Protein AF-Q4CW29-F1 (afdb_monomer_lite)

pLDDT: mean 80.87, std 22.42, range [29.94, 98.56]

Radius of gyration: 22.97 Å; chains: 1; bounding box: 55×41×81 Å

InterPro domains:
  IPR013785 Aldolase-type TIM barrel [G3DSA:3.20.20.70] (1-91)
  IPR013917 tRNA wybutosine-synthesis [PF08608] (37-80)
  IPR034556 S-adenosyl-L-methionine-dependent tRNA 4-demethylwyosine synthase [PTHR13930] (2-222)

Organism: Trypanosoma cruzi (strain CL Brener) (NCBI:txid353153)

Sequence (230 aa):
VRELRRKPQRTVFRLTLVNQYNTENVAAYADLVRLGWPDFIEVKGVTYCGTSAASTLRMKENVPRHEEVVRFCAALCEALASDTAPRDKRTWLGTEPETGPLQRDLNCDEKRTSVNNMENNNRRCNRKDEEEGVGINFSGPYSIACEHEHSCCVLIALRRFLVNGVWHTWIDYEKFNALARSGRTEFTAAEYAAPTPSWAVFRSNEKGFDPTQVRVHRKSGNTTVVTSSC

Foldseek 3Di:
DQVLQVAQEAFEAEAEFWAPPPQPCLLVVLVVCVNRVGQKYKYFWDDDPDDDPPDPGDPVHTTDALVSSVVSQLVNCVSQQPPDDDPSLQAQPADDPPPDDPPPPDDDDDDDDDDDDDDDDDDDDDDDDPPPPPPRPPGHQKDWFFFDNVRSMTMIGGCNQCPPNFGQQDFQVVQVVCCVPVPDRNHHNNHGTHTDPQLGTPPRPVRRPDQVDWDWDDDPNDTDIDRPDD

Structure (mmCIF, N/CA/C/O backbone):
data_AF-Q4CW29-F1
#
_entry.id   AF-Q4CW29-F1
#
loop_
_atom_site.group_PDB
_atom_site.id
_atom_site.type_symbol
_atom_site.label_atom_id
_atom_site.label_alt_id
_atom_site.label_comp_id
_atom_site.label_asym_id
_atom_site.label_entity_id
_atom_site.label_seq_id
_atom_site.pdbx_PDB_ins_code
_atom_site.Cartn_x
_atom_site.Cartn_y
_atom_site.Cartn_z
_atom_site.occupancy
_atom_site.B_iso_or_equiv
_atom_site.auth_seq_id
_atom_site.auth_comp_id
_atom_site.auth_asym_id
_atom_site.auth_atom_id
_atom_site.pdbx_PDB_model_num
ATOM 1 N N . VAL A 1 1 ? -19.061 4.817 -9.507 1.00 73.25 1 VAL A N 1
ATOM 2 C CA . VAL A 1 1 ? -18.088 5.371 -8.528 1.00 73.25 1 VAL A CA 1
ATOM 3 C C . VAL A 1 1 ? -18.767 5.831 -7.239 1.00 73.25 1 VAL A C 1
ATOM 5 O O . VAL A 1 1 ? -18.424 5.295 -6.198 1.00 73.25 1 VAL A O 1
ATOM 8 N N . ARG A 1 2 ? -19.770 6.726 -7.289 1.00 84.88 2 ARG A N 1
ATOM 9 C CA . ARG A 1 2 ? -20.455 7.265 -6.089 1.00 84.88 2 ARG A CA 1
ATOM 10 C C . ARG A 1 2 ? -21.038 6.210 -5.138 1.00 84.88 2 ARG A C 1
ATOM 12 O O . ARG A 1 2 ? -20.873 6.335 -3.932 1.00 84.88 2 ARG A O 1
ATOM 19 N N . GLU A 1 3 ? -21.637 5.143 -5.669 1.00 88.25 3 GLU A N 1
ATOM 20 C CA . GLU A 1 3 ? -22.191 4.055 -4.843 1.00 88.25 3 GLU A CA 1
ATOM 21 C C . GLU A 1 3 ? -21.135 3.296 -4.028 1.00 88.25 3 GLU A C 1
ATOM 23 O O . GLU A 1 3 ? -21.464 2.713 -2.999 1.00 88.25 3 GLU A O 1
ATOM 28 N N . LEU A 1 4 ? -19.857 3.326 -4.435 1.00 87.94 4 LEU A N 1
ATOM 29 C CA . LEU A 1 4 ? -18.797 2.664 -3.675 1.00 87.94 4 LEU A CA 1
ATOM 30 C C . LEU A 1 4 ? -18.652 3.275 -2.279 1.00 87.94 4 LEU A C 1
ATOM 32 O O . LEU A 1 4 ? -18.421 2.544 -1.321 1.00 87.94 4 LEU A O 1
ATOM 36 N N . ARG A 1 5 ? -18.859 4.592 -2.154 1.00 87.12 5 ARG A N 1
ATOM 37 C CA . ARG A 1 5 ? -18.751 5.306 -0.881 1.00 87.12 5 ARG A CA 1
ATOM 38 C C . ARG A 1 5 ? -19.673 4.732 0.195 1.00 87.12 5 ARG A C 1
ATOM 40 O O . ARG A 1 5 ? -19.304 4.734 1.363 1.00 87.12 5 ARG A O 1
ATOM 47 N N . ARG A 1 6 ? -20.857 4.256 -0.204 1.00 87.75 6 ARG A N 1
ATOM 48 C CA . ARG A 1 6 ? -21.902 3.756 0.700 1.00 87.75 6 ARG A CA 1
ATOM 49 C C . ARG A 1 6 ? -21.636 2.346 1.223 1.00 87.75 6 ARG A C 1
ATOM 51 O O . ARG A 1 6 ? -22.358 1.903 2.106 1.00 87.75 6 ARG A O 1
ATOM 58 N N . LYS A 1 7 ? -20.642 1.629 0.687 1.00 89.88 7 LYS A N 1
ATOM 59 C CA . LYS A 1 7 ? -20.338 0.275 1.154 1.00 89.88 7 LYS A CA 1
ATOM 60 C C . LYS A 1 7 ? -19.696 0.324 2.548 1.00 89.88 7 LYS A C 1
ATOM 62 O O . LYS A 1 7 ? -18.717 1.055 2.716 1.00 89.88 7 LYS A O 1
ATOM 67 N N . PRO A 1 8 ? -20.193 -0.457 3.526 1.00 88.06 8 PRO A N 1
ATOM 68 C CA . PRO A 1 8 ? -19.579 -0.523 4.852 1.00 88.06 8 PRO A CA 1
ATOM 69 C C . PRO A 1 8 ? -18.251 -1.297 4.833 1.00 88.06 8 PRO A C 1
ATOM 71 O O . PRO A 1 8 ? -17.335 -0.989 5.602 1.00 88.06 8 PRO A O 1
ATOM 74 N N . GLN A 1 9 ? -18.104 -2.262 3.918 1.00 90.75 9 GLN A N 1
ATOM 75 C CA . GLN A 1 9 ? -16.867 -3.023 3.745 1.00 90.75 9 GLN A CA 1
ATOM 76 C C . GLN A 1 9 ? -15.726 -2.170 3.172 1.00 90.75 9 GLN A C 1
ATOM 78 O O . GLN A 1 9 ? -15.937 -1.105 2.595 1.00 90.75 9 GLN A O 1
ATOM 83 N N . ARG A 1 10 ? -14.501 -2.692 3.294 1.00 94.19 10 ARG A N 1
ATOM 84 C CA . ARG A 1 10 ? -13.272 -2.099 2.776 1.00 94.19 10 ARG A CA 1
ATOM 85 C C . ARG A 1 10 ? -13.383 -1.815 1.281 1.00 94.19 10 ARG A C 1
ATOM 87 O O . ARG A 1 10 ? -13.668 -2.704 0.480 1.00 94.19 10 ARG A O 1
ATOM 94 N N . THR A 1 11 ? -13.092 -0.579 0.906 1.00 95.81 11 THR A N 1
ATOM 95 C CA . THR A 1 11 ? -13.126 -0.101 -0.480 1.00 95.81 11 THR A CA 1
ATOM 96 C C . THR A 1 11 ? -11.735 0.297 -0.950 1.00 95.81 11 THR A C 1
ATOM 98 O O . THR A 1 11 ? -11.018 1.005 -0.247 1.00 95.81 11 THR A O 1
ATOM 101 N N . VAL A 1 12 ? -11.344 -0.151 -2.143 1.00 97.44 12 VAL A N 1
ATOM 102 C CA . VAL A 1 12 ? -10.020 0.135 -2.709 1.00 97.44 12 VAL A CA 1
ATOM 103 C C . VAL A 1 12 ? -10.170 0.627 -4.141 1.00 97.44 12 VAL A C 1
ATOM 105 O O . VAL A 1 12 ? -10.858 -0.004 -4.946 1.00 97.44 12 VAL A O 1
ATOM 108 N N . PHE A 1 13 ? -9.516 1.736 -4.471 1.00 97.69 13 PHE A N 1
ATOM 109 C CA . PHE A 1 13 ? -9.232 2.086 -5.860 1.00 97.69 13 PHE A CA 1
ATOM 110 C C . PHE A 1 13 ? -7.850 1.584 -6.229 1.00 97.69 13 PHE A C 1
ATOM 112 O O . PHE A 1 13 ? -6.873 1.956 -5.591 1.00 97.69 13 PHE A O 1
ATOM 119 N N . ARG A 1 14 ? -7.769 0.753 -7.268 1.00 97.69 14 ARG A N 1
ATOM 120 C CA . ARG A 1 14 ? -6.491 0.302 -7.810 1.00 97.69 14 ARG A CA 1
ATOM 121 C C . ARG A 1 14 ? -6.164 1.089 -9.069 1.00 97.69 14 ARG A C 1
ATOM 123 O O . ARG A 1 14 ? -6.898 1.002 -10.052 1.00 97.69 14 ARG A O 1
ATOM 130 N N . LEU A 1 15 ? -5.065 1.830 -9.032 1.00 97.19 15 LEU A N 1
ATOM 131 C CA . LEU A 1 15 ? -4.541 2.609 -10.145 1.00 97.19 15 LEU A CA 1
ATOM 132 C C . LEU A 1 15 ? -3.288 1.920 -10.679 1.00 97.19 15 LEU A C 1
ATOM 134 O O . LEU A 1 15 ? -2.373 1.611 -9.919 1.00 97.19 15 LEU A O 1
ATOM 138 N N . THR A 1 16 ? -3.239 1.677 -11.986 1.00 97.31 16 THR A N 1
ATOM 139 C CA . THR A 1 16 ? -2.031 1.170 -12.644 1.00 97.31 16 THR A CA 1
ATOM 140 C C . THR A 1 16 ? -1.364 2.303 -13.401 1.00 97.31 16 THR A C 1
ATOM 142 O O . THR A 1 16 ? -1.942 2.816 -14.357 1.00 97.31 16 THR A O 1
ATOM 145 N N . LEU A 1 17 ? -0.168 2.696 -12.970 1.00 96.88 17 LEU A N 1
ATOM 146 C CA . LEU A 1 17 ? 0.584 3.787 -13.577 1.00 96.88 17 LEU A CA 1
ATOM 147 C C . LEU A 1 17 ? 1.415 3.297 -14.757 1.00 96.88 17 LEU A C 1
ATOM 149 O O . LEU A 1 17 ? 2.152 2.315 -14.654 1.00 96.88 17 LEU A O 1
ATOM 153 N N . VAL A 1 18 ? 1.307 4.029 -15.858 1.00 96.06 18 VAL A N 1
ATOM 154 C CA . VAL A 1 18 ? 2.061 3.845 -17.094 1.00 96.06 18 VAL A CA 1
ATOM 155 C C . VAL A 1 18 ? 2.615 5.217 -17.478 1.00 96.06 18 VAL A C 1
ATOM 157 O O . VAL A 1 18 ? 1.856 6.127 -17.835 1.00 96.06 18 VAL A O 1
ATOM 160 N N . ASN A 1 19 ? 3.938 5.375 -17.399 1.00 95.19 19 ASN A N 1
ATOM 161 C CA . ASN A 1 19 ? 4.605 6.613 -17.803 1.00 95.19 19 ASN A CA 1
ATOM 162 C C . ASN A 1 19 ? 4.252 6.932 -19.267 1.00 95.19 19 ASN A C 1
ATOM 164 O O . ASN A 1 19 ? 4.174 6.017 -20.092 1.00 95.19 19 ASN A O 1
ATOM 168 N N . GLN A 1 20 ? 4.063 8.219 -19.586 1.00 91.94 20 GLN A N 1
ATOM 169 C CA . GLN A 1 20 ? 3.613 8.738 -20.896 1.00 91.94 20 GLN A CA 1
ATOM 170 C C . GLN A 1 20 ? 2.138 8.475 -21.249 1.00 91.94 20 GLN A C 1
ATOM 172 O O . GLN A 1 20 ? 1.704 8.824 -22.342 1.00 91.94 20 GLN A O 1
ATOM 177 N N . TYR A 1 21 ? 1.354 7.865 -20.354 1.00 92.75 21 TYR A N 1
ATOM 178 C CA . TYR A 1 21 ? -0.074 7.629 -20.599 1.00 92.75 21 TYR A CA 1
ATOM 179 C C . TYR A 1 21 ? -0.956 8.260 -19.530 1.00 92.75 21 TYR A C 1
ATOM 181 O O . TYR A 1 21 ? -1.935 8.924 -19.856 1.00 92.75 21 TYR A O 1
ATOM 189 N N . ASN A 1 22 ? -0.661 8.022 -18.249 1.00 93.12 22 ASN A N 1
ATOM 190 C CA . ASN A 1 22 ? -1.624 8.336 -17.194 1.00 93.12 22 ASN A CA 1
ATOM 191 C C . ASN A 1 22 ? -1.006 8.850 -15.888 1.00 93.12 22 ASN A C 1
ATOM 193 O O . ASN A 1 22 ? -1.672 8.828 -14.856 1.00 93.12 22 ASN A O 1
ATOM 197 N N . THR A 1 23 ? 0.241 9.318 -15.928 1.00 89.62 23 THR A N 1
ATOM 198 C CA . THR A 1 23 ? 0.980 9.814 -14.755 1.00 89.62 23 THR A CA 1
ATOM 199 C C . THR A 1 23 ? 0.945 11.335 -14.597 1.00 89.62 23 THR A C 1
ATOM 201 O O . THR A 1 23 ? 1.295 11.834 -13.534 1.00 89.62 23 THR A O 1
ATOM 204 N N . GLU A 1 24 ? 0.523 12.079 -15.624 1.00 89.56 24 GLU A N 1
ATOM 205 C CA . GLU A 1 24 ? 0.595 13.551 -15.646 1.00 89.56 24 GLU A CA 1
ATOM 206 C C . GLU A 1 24 ? -0.615 14.228 -14.985 1.00 89.56 24 GLU A C 1
ATOM 208 O O . GLU A 1 24 ? -0.479 15.257 -14.327 1.00 89.56 24 GLU A O 1
ATOM 213 N N . ASN A 1 25 ? -1.812 13.649 -15.119 1.00 92.25 25 ASN A N 1
ATOM 214 C CA . ASN A 1 25 ? -3.055 14.282 -14.672 1.00 92.25 25 ASN A CA 1
ATOM 215 C C . ASN A 1 25 ? -3.494 13.802 -13.280 1.00 92.25 25 ASN A C 1
ATOM 217 O O . ASN A 1 25 ? -4.515 13.130 -13.125 1.00 92.25 25 ASN A O 1
ATOM 221 N N . VAL A 1 26 ? -2.719 14.158 -12.253 1.00 95.75 26 VAL A N 1
ATOM 222 C CA . VAL A 1 26 ? -3.030 13.844 -10.843 1.00 95.75 26 VAL A CA 1
ATOM 223 C C . VAL A 1 26 ? -4.389 14.419 -10.416 1.00 95.75 26 VAL A C 1
ATOM 225 O O . VAL A 1 26 ? -5.136 13.760 -9.693 1.00 95.75 26 VAL A O 1
ATOM 228 N N . ALA A 1 27 ? -4.749 15.612 -10.903 1.00 95.69 27 ALA A N 1
ATOM 229 C CA . ALA A 1 27 ? -6.007 16.281 -10.568 1.00 95.69 27 ALA A CA 1
ATOM 230 C C . ALA A 1 27 ? -7.242 15.450 -10.960 1.00 95.69 27 ALA A C 1
ATOM 232 O O . ALA A 1 27 ? -8.155 15.292 -10.150 1.00 95.69 27 ALA A O 1
ATOM 233 N N . ALA A 1 28 ? -7.241 14.829 -12.145 1.00 95.88 28 ALA A N 1
ATOM 234 C CA . ALA A 1 28 ? -8.336 13.956 -12.570 1.00 95.88 28 ALA A CA 1
ATOM 235 C C . ALA A 1 28 ? -8.503 12.727 -11.656 1.00 95.88 28 ALA A C 1
ATOM 237 O O . ALA A 1 28 ? -9.628 12.300 -11.387 1.00 95.88 28 ALA A O 1
ATOM 238 N N . TYR A 1 29 ? -7.408 12.167 -11.127 1.00 97.12 29 TYR A N 1
ATOM 239 C CA . TYR A 1 29 ? -7.499 11.095 -10.130 1.00 97.12 29 TYR A CA 1
ATOM 240 C C . TYR A 1 29 ? -8.031 11.598 -8.791 1.00 97.12 29 TYR A C 1
ATOM 242 O O . TYR A 1 29 ? -8.836 10.901 -8.174 1.00 97.12 29 TYR A O 1
ATOM 250 N N . ALA A 1 30 ? -7.640 12.799 -8.356 1.00 97.31 30 ALA A N 1
ATOM 251 C CA . ALA A 1 30 ? -8.202 13.413 -7.156 1.00 97.31 30 ALA A CA 1
ATOM 252 C C . ALA A 1 30 ? -9.729 13.582 -7.286 1.00 97.31 30 ALA A C 1
ATOM 254 O O . ALA A 1 30 ? -10.463 13.246 -6.358 1.00 97.31 30 ALA A O 1
ATOM 255 N N . ASP A 1 31 ? -10.234 13.969 -8.460 1.00 96.38 31 ASP A N 1
ATOM 256 C CA . ASP A 1 31 ? -11.678 14.056 -8.718 1.00 96.38 31 ASP A CA 1
ATOM 257 C C . ASP A 1 31 ? -12.381 12.691 -8.654 1.00 96.38 31 ASP A C 1
ATOM 259 O O . ASP A 1 31 ? -13.470 12.570 -8.083 1.00 96.38 31 ASP A O 1
ATOM 263 N N . LEU A 1 32 ? -11.748 11.625 -9.155 1.00 95.44 32 LEU A N 1
ATOM 264 C CA . LEU A 1 32 ? -12.258 10.259 -8.988 1.00 95.44 32 LEU A CA 1
ATOM 265 C C . LEU A 1 32 ? -12.303 9.846 -7.511 1.00 95.44 32 LEU A C 1
ATOM 267 O O . LEU A 1 32 ? -13.303 9.271 -7.065 1.00 95.44 32 LEU A O 1
ATOM 271 N N . VAL A 1 33 ? -11.256 10.164 -6.743 1.00 97.06 33 VAL A N 1
ATOM 272 C CA . VAL A 1 33 ? -11.198 9.920 -5.294 1.00 97.06 33 VAL A CA 1
ATOM 273 C C . VAL A 1 33 ? -12.318 10.677 -4.582 1.00 97.06 33 VAL A C 1
ATOM 275 O O . VAL A 1 33 ? -13.054 10.058 -3.816 1.00 97.06 33 VAL A O 1
ATOM 278 N N . ARG A 1 34 ? -12.556 11.952 -4.908 1.00 95.62 34 ARG A N 1
ATOM 279 C CA . ARG A 1 34 ? -13.667 12.756 -4.357 1.00 95.62 34 ARG A CA 1
ATOM 280 C C . ARG A 1 34 ? -15.039 12.151 -4.624 1.00 95.62 34 ARG A C 1
ATOM 282 O O . ARG A 1 34 ? -15.936 12.248 -3.783 1.00 95.62 34 ARG A O 1
ATOM 289 N N . LEU A 1 35 ? -15.224 11.515 -5.780 1.00 94.88 35 LEU A N 1
ATOM 290 C CA . LEU A 1 35 ? -16.487 10.866 -6.128 1.00 94.88 35 LEU A CA 1
ATOM 291 C C . LEU A 1 35 ? -16.751 9.601 -5.303 1.00 94.88 35 LEU A C 1
ATOM 293 O O . LEU A 1 35 ? -17.916 9.292 -5.051 1.00 94.88 35 LEU A O 1
ATOM 297 N N . GLY A 1 36 ? -15.712 8.849 -4.930 1.00 95.44 36 GLY A N 1
ATOM 298 C CA . GLY A 1 36 ? -15.860 7.530 -4.306 1.00 95.44 36 GLY A CA 1
ATOM 299 C C . GLY A 1 36 ? -15.465 7.430 -2.837 1.00 95.44 36 GLY A C 1
ATOM 300 O O . GLY A 1 36 ? -15.960 6.532 -2.163 1.00 95.44 36 GLY A O 1
ATOM 301 N N . TRP A 1 37 ? -14.594 8.314 -2.350 1.00 96.00 37 TRP A N 1
ATOM 302 C CA . TRP A 1 37 ? -13.989 8.263 -1.016 1.00 96.00 37 TRP A CA 1
ATOM 303 C C . TRP A 1 37 ? -13.591 6.835 -0.588 1.00 96.00 37 TRP A C 1
ATOM 305 O O . TRP A 1 37 ? -14.084 6.340 0.432 1.00 96.00 37 TRP A O 1
ATOM 315 N N . PRO A 1 38 ? -12.764 6.124 -1.383 1.00 97.12 38 PRO A N 1
ATOM 316 C CA . PRO A 1 38 ? -12.340 4.771 -1.041 1.00 97.12 38 PRO A CA 1
ATOM 317 C C . PRO A 1 38 ? -11.533 4.769 0.261 1.00 97.12 38 PRO A C 1
ATOM 319 O O . PRO A 1 38 ? -10.888 5.753 0.613 1.00 97.12 38 PRO A O 1
ATOM 322 N N . ASP A 1 39 ? -11.522 3.649 0.967 1.00 96.38 39 ASP A N 1
ATOM 323 C CA . ASP A 1 39 ? -10.709 3.498 2.176 1.00 96.38 39 ASP A CA 1
ATOM 324 C C . ASP A 1 39 ? -9.217 3.511 1.869 1.00 96.38 39 ASP A C 1
ATOM 326 O O . ASP A 1 39 ? -8.430 4.096 2.615 1.00 96.38 39 ASP A O 1
ATOM 330 N N . PHE A 1 40 ? -8.862 2.904 0.738 1.00 98.12 40 PHE A N 1
ATOM 331 C CA . PHE A 1 40 ? -7.497 2.780 0.265 1.00 98.12 40 PHE A CA 1
ATOM 332 C C . PHE A 1 40 ? -7.385 3.106 -1.225 1.00 98.12 40 PHE A C 1
ATOM 334 O O . PHE A 1 40 ? -8.316 2.891 -2.006 1.00 98.12 40 PHE A O 1
ATOM 341 N N . ILE A 1 41 ? -6.214 3.581 -1.629 1.00 98.44 41 ILE A N 1
ATOM 342 C CA . ILE A 1 41 ? -5.830 3.751 -3.027 1.00 98.44 41 ILE A CA 1
ATOM 343 C C . ILE A 1 41 ? -4.520 2.988 -3.212 1.00 98.44 41 ILE A C 1
ATOM 345 O O . ILE A 1 41 ? -3.487 3.367 -2.664 1.00 98.44 41 ILE A O 1
ATOM 349 N N . GLU A 1 42 ? -4.584 1.881 -3.943 1.00 98.56 42 GLU A N 1
ATOM 350 C CA . GLU A 1 42 ? -3.425 1.075 -4.316 1.00 98.56 42 GLU A CA 1
ATOM 351 C C . GLU A 1 42 ? -2.898 1.588 -5.654 1.00 98.56 42 GLU A C 1
ATOM 353 O O . GLU A 1 42 ? -3.573 1.484 -6.681 1.00 98.56 42 GLU A O 1
ATOM 358 N N . VAL A 1 43 ? -1.697 2.151 -5.650 1.00 98.31 43 VAL A N 1
ATOM 359 C CA . VAL A 1 43 ? -1.043 2.658 -6.852 1.00 98.31 43 VAL A CA 1
ATOM 360 C C . VAL A 1 43 ? 0.088 1.712 -7.213 1.00 98.31 43 VAL A C 1
ATOM 362 O O . VAL A 1 43 ? 1.041 1.549 -6.453 1.00 98.31 43 VAL A O 1
ATOM 365 N N . LYS A 1 44 ? -0.021 1.082 -8.380 1.00 97.88 44 LYS A N 1
ATOM 366 C CA . LYS A 1 44 ? 0.921 0.070 -8.850 1.00 97.88 44 LYS A CA 1
ATOM 367 C C . LYS A 1 44 ? 1.539 0.478 -10.179 1.00 97.88 44 LYS A C 1
ATOM 369 O O . LYS A 1 44 ? 0.821 0.795 -11.124 1.00 97.88 44 LYS A O 1
ATOM 374 N N . GLY A 1 45 ? 2.860 0.419 -10.280 1.00 97.19 45 GLY A N 1
ATOM 375 C CA . GLY A 1 45 ? 3.558 0.561 -11.552 1.00 97.19 45 GLY A CA 1
ATOM 376 C C . GLY A 1 45 ? 3.247 -0.593 -12.505 1.00 97.19 45 GLY A C 1
ATOM 377 O O . GLY A 1 45 ? 3.214 -1.757 -12.098 1.00 97.19 45 GLY A O 1
ATOM 378 N N . VAL A 1 46 ? 3.008 -0.292 -13.783 1.00 95.69 46 VAL A N 1
ATOM 379 C CA . VAL A 1 46 ? 2.828 -1.328 -14.808 1.00 95.69 46 VAL A CA 1
ATOM 380 C C . VAL A 1 46 ? 4.074 -2.204 -14.912 1.00 95.69 46 VAL A C 1
ATOM 382 O O . VAL A 1 46 ? 5.198 -1.717 -14.877 1.00 95.69 46 VAL A O 1
ATOM 385 N N . THR A 1 47 ? 3.887 -3.511 -15.063 1.00 92.25 47 THR A N 1
ATOM 386 C CA . THR A 1 47 ? 4.989 -4.443 -15.315 1.00 92.25 47 THR A CA 1
ATOM 387 C C . THR A 1 47 ? 5.088 -4.720 -16.808 1.00 92.25 47 THR A C 1
ATOM 389 O O . THR A 1 47 ? 4.083 -4.986 -17.464 1.00 92.25 47 THR A O 1
ATOM 392 N N . TYR A 1 48 ? 6.301 -4.667 -17.354 1.00 89.94 48 TYR A N 1
ATOM 393 C CA . TYR A 1 48 ? 6.548 -5.029 -18.744 1.00 89.94 48 TYR A CA 1
ATOM 394 C C . TYR A 1 48 ? 6.426 -6.546 -18.940 1.00 89.94 48 TYR A C 1
ATOM 396 O O . TYR A 1 48 ? 7.159 -7.309 -18.314 1.00 89.94 48 TYR A O 1
ATOM 404 N N . CYS A 1 49 ? 5.534 -6.980 -19.832 1.00 87.94 49 CYS A N 1
ATOM 405 C CA . CYS A 1 49 ? 5.258 -8.399 -20.097 1.00 87.94 49 CYS A CA 1
ATOM 406 C C . CYS A 1 49 ? 5.912 -8.928 -21.388 1.00 87.94 49 CYS A C 1
ATOM 408 O O . CYS A 1 49 ? 5.492 -9.958 -21.910 1.00 87.94 49 CYS A O 1
ATOM 410 N N . GLY A 1 50 ? 6.927 -8.238 -21.915 1.00 84.19 50 GLY A N 1
ATOM 411 C CA . GLY A 1 50 ? 7.570 -8.591 -23.181 1.00 84.19 50 GLY A CA 1
ATOM 412 C C . GLY A 1 50 ? 7.017 -7.822 -24.381 1.00 84.19 50 GLY A C 1
ATOM 413 O O . GLY A 1 50 ? 6.021 -7.103 -24.292 1.00 84.19 50 GLY A O 1
ATOM 414 N N . THR A 1 51 ? 7.703 -7.964 -25.513 1.00 80.62 51 THR A N 1
ATOM 415 C CA . THR A 1 51 ? 7.313 -7.318 -26.768 1.00 80.62 51 THR A CA 1
ATOM 416 C C . THR A 1 51 ? 6.264 -8.179 -27.459 1.00 80.62 51 THR A C 1
ATOM 418 O O . THR A 1 51 ? 6.499 -9.361 -27.704 1.00 80.62 51 THR A O 1
ATOM 421 N N . SER A 1 52 ? 5.126 -7.595 -27.820 1.00 80.50 52 SER A N 1
ATOM 422 C CA . SER A 1 52 ? 4.137 -8.232 -28.689 1.00 80.50 52 SER A CA 1
ATOM 423 C C . SER A 1 52 ? 3.779 -7.287 -29.830 1.00 80.50 52 SER A C 1
ATOM 425 O O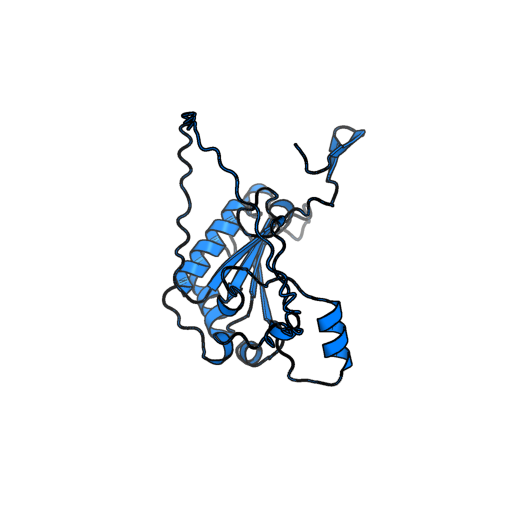 . SER A 1 52 ? 3.905 -6.073 -29.690 1.00 80.50 52 SER A O 1
ATOM 427 N N . ALA A 1 53 ? 3.295 -7.823 -30.954 1.00 78.50 53 ALA A N 1
ATOM 428 C CA . ALA A 1 53 ? 2.839 -6.995 -32.076 1.00 78.50 53 ALA A CA 1
ATOM 429 C C . ALA A 1 53 ? 1.688 -6.039 -31.691 1.00 78.50 53 ALA A C 1
ATOM 431 O O . ALA A 1 53 ? 1.459 -5.048 -32.375 1.00 78.50 53 ALA A O 1
ATOM 432 N N . ALA A 1 54 ? 0.981 -6.326 -30.593 1.00 80.25 54 ALA A N 1
ATOM 433 C CA . ALA A 1 54 ? -0.143 -5.537 -30.099 1.00 80.25 54 ALA A CA 1
ATOM 434 C C . ALA A 1 54 ? 0.248 -4.461 -29.066 1.00 80.25 54 ALA A C 1
ATOM 436 O O . ALA A 1 54 ? -0.582 -3.616 -28.742 1.00 80.25 54 ALA A O 1
ATOM 437 N N . SER A 1 55 ? 1.472 -4.485 -28.521 1.00 81.19 55 SER A N 1
ATOM 438 C CA . SER A 1 55 ? 1.897 -3.564 -27.459 1.00 81.19 55 SER A CA 1
ATOM 439 C C . SER A 1 55 ? 3.074 -2.706 -27.903 1.00 81.19 55 SER A C 1
ATOM 441 O O . SER A 1 55 ? 4.169 -3.208 -28.142 1.00 81.19 55 SER A O 1
ATOM 443 N N . THR A 1 56 ? 2.867 -1.390 -27.925 1.00 85.62 56 THR A N 1
ATOM 444 C CA . THR A 1 56 ? 3.921 -0.388 -28.145 1.00 85.62 56 THR A CA 1
ATOM 445 C C . THR A 1 56 ? 4.665 -0.006 -26.861 1.00 85.62 56 THR A C 1
ATOM 447 O O . THR A 1 56 ? 5.603 0.788 -26.921 1.00 85.62 56 THR A O 1
ATOM 450 N N . LEU A 1 57 ? 4.271 -0.558 -25.703 1.00 87.31 57 LEU A N 1
ATOM 451 C CA . LEU A 1 57 ? 4.886 -0.244 -24.413 1.00 87.31 57 LEU A CA 1
ATOM 452 C C . LEU A 1 57 ? 6.354 -0.674 -24.385 1.00 87.31 57 LEU A C 1
ATOM 454 O O . LEU A 1 57 ? 6.688 -1.807 -24.721 1.00 87.31 57 LEU A O 1
ATOM 458 N N . ARG A 1 58 ? 7.226 0.221 -23.926 1.00 88.56 58 ARG A N 1
ATOM 459 C CA . ARG A 1 58 ? 8.664 0.006 -23.759 1.00 88.56 58 ARG A CA 1
ATOM 460 C C . ARG A 1 58 ? 9.025 0.009 -22.282 1.00 88.56 58 ARG A C 1
ATOM 462 O O . ARG A 1 58 ? 8.575 0.863 -21.522 1.00 88.56 58 ARG A O 1
ATOM 469 N N . MET A 1 59 ? 9.913 -0.905 -21.890 1.00 89.12 59 MET A N 1
ATOM 470 C CA . MET A 1 59 ? 10.349 -1.044 -20.497 1.00 89.12 59 MET A CA 1
ATOM 471 C C . MET A 1 59 ? 10.937 0.259 -19.933 1.00 89.12 59 MET A C 1
ATOM 473 O O . MET A 1 59 ? 10.551 0.676 -18.854 1.00 89.12 59 MET A O 1
ATOM 477 N N . LYS A 1 60 ? 11.837 0.932 -20.661 1.00 89.56 60 LYS A N 1
ATOM 478 C CA . LYS A 1 60 ? 12.502 2.152 -20.169 1.00 89.56 60 LYS A CA 1
ATOM 479 C C . LYS A 1 60 ? 11.572 3.369 -20.096 1.00 89.56 60 LYS A C 1
ATOM 481 O O . LYS A 1 60 ? 11.756 4.220 -19.238 1.00 89.56 60 LYS A O 1
ATOM 486 N N . GLU A 1 61 ? 10.637 3.479 -21.035 1.00 92.12 61 GLU A N 1
ATOM 487 C CA . GLU A 1 61 ? 9.850 4.702 -21.235 1.00 92.12 61 GLU A CA 1
ATOM 488 C C . GLU A 1 61 ? 8.516 4.665 -20.485 1.00 92.12 61 GLU A C 1
ATOM 490 O O . GLU A 1 61 ? 8.059 5.705 -20.020 1.00 92.12 61 GLU A O 1
ATOM 495 N N . ASN A 1 62 ? 7.896 3.485 -20.354 1.00 94.19 62 ASN A N 1
ATOM 496 C CA . ASN A 1 62 ? 6.522 3.361 -19.861 1.00 94.19 62 ASN A CA 1
ATOM 497 C C . ASN A 1 62 ? 6.400 2.702 -18.483 1.00 94.19 62 ASN A C 1
ATOM 499 O O . ASN A 1 62 ? 5.380 2.895 -17.822 1.00 94.19 62 ASN A O 1
ATOM 503 N N . VAL A 1 63 ? 7.402 1.937 -18.035 1.00 95.19 63 VAL A N 1
ATOM 504 C CA . VAL A 1 63 ? 7.388 1.325 -16.696 1.00 95.19 63 VAL A CA 1
ATOM 505 C C . VAL A 1 63 ? 7.895 2.343 -15.677 1.00 95.19 63 VAL A C 1
ATOM 507 O O . VAL A 1 63 ? 9.062 2.730 -15.760 1.00 95.19 63 VAL A O 1
ATOM 510 N N . PRO A 1 64 ? 7.063 2.770 -14.709 1.00 96.25 64 PRO A N 1
ATOM 511 C CA . PRO A 1 64 ? 7.520 3.668 -13.669 1.00 96.25 64 PRO A CA 1
ATOM 512 C C . PRO A 1 64 ? 8.455 2.950 -12.697 1.00 96.25 64 PRO A C 1
ATOM 514 O O . PRO A 1 64 ? 8.235 1.796 -12.312 1.00 96.25 64 PRO A O 1
ATOM 517 N N . ARG A 1 65 ? 9.482 3.667 -12.254 1.00 95.75 65 ARG A N 1
ATOM 518 C CA . ARG A 1 65 ? 10.286 3.293 -11.089 1.00 95.75 65 ARG A CA 1
ATOM 519 C C . ARG A 1 65 ? 9.488 3.523 -9.812 1.00 95.75 65 ARG A C 1
ATOM 521 O O . ARG A 1 65 ? 8.563 4.335 -9.782 1.00 95.75 65 ARG A O 1
ATOM 528 N N . HIS A 1 66 ? 9.885 2.853 -8.737 1.00 97.12 66 HIS A N 1
ATOM 529 C CA . HIS A 1 66 ? 9.209 2.981 -7.451 1.00 97.12 66 HIS A CA 1
ATOM 530 C C . HIS A 1 66 ? 9.145 4.439 -6.969 1.00 97.12 66 HIS A C 1
ATOM 532 O O . HIS A 1 66 ? 8.086 4.903 -6.552 1.00 97.12 66 HIS A O 1
ATOM 538 N N . GLU A 1 67 ? 10.220 5.214 -7.135 1.00 96.56 67 GLU A N 1
ATOM 539 C CA . GLU A 1 67 ? 10.244 6.628 -6.745 1.00 96.56 67 GLU A CA 1
ATOM 540 C C . GLU A 1 67 ? 9.247 7.472 -7.552 1.00 96.56 67 GLU A C 1
ATOM 542 O O . GLU A 1 67 ? 8.721 8.459 -7.048 1.00 96.56 67 GLU A O 1
ATOM 547 N N . GLU A 1 68 ? 8.961 7.102 -8.803 1.00 96.81 68 GLU A N 1
ATOM 548 C CA . GLU A 1 68 ? 7.957 7.781 -9.634 1.00 96.81 68 GLU A CA 1
ATOM 549 C C . GLU A 1 68 ? 6.542 7.491 -9.130 1.00 96.81 68 GLU A C 1
ATOM 551 O O . GLU A 1 68 ? 5.728 8.411 -9.039 1.00 96.81 68 GLU A O 1
ATOM 556 N N . VAL A 1 69 ? 6.276 6.252 -8.707 1.00 97.56 69 VAL A N 1
ATOM 557 C CA . VAL A 1 69 ? 5.012 5.879 -8.056 1.00 97.56 69 VAL A CA 1
ATOM 558 C C . VAL A 1 69 ? 4.840 6.619 -6.727 1.00 97.56 69 VAL A C 1
ATOM 560 O O . VAL A 1 69 ? 3.769 7.171 -6.474 1.00 97.56 69 VAL A O 1
ATOM 563 N N . VAL A 1 70 ? 5.890 6.705 -5.903 1.00 97.62 70 VAL A N 1
ATOM 564 C CA . VAL A 1 70 ? 5.867 7.464 -4.640 1.00 97.62 70 VAL A CA 1
ATOM 565 C C . VAL A 1 70 ? 5.604 8.952 -4.891 1.00 97.62 70 VAL A C 1
ATOM 567 O O . VAL A 1 70 ? 4.749 9.529 -4.219 1.00 97.62 70 VAL A O 1
ATOM 570 N N . ARG A 1 71 ? 6.271 9.575 -5.877 1.00 97.06 71 ARG A N 1
ATOM 571 C CA . ARG A 1 71 ? 6.025 10.985 -6.245 1.00 97.06 71 ARG A CA 1
ATOM 572 C C . ARG A 1 71 ? 4.584 11.215 -6.689 1.00 97.06 71 ARG A C 1
ATOM 574 O O . ARG A 1 71 ? 3.969 12.181 -6.246 1.00 97.06 71 ARG A O 1
ATOM 581 N N . PHE A 1 72 ? 4.028 10.321 -7.508 1.00 97.69 72 PHE A N 1
ATOM 582 C CA . PHE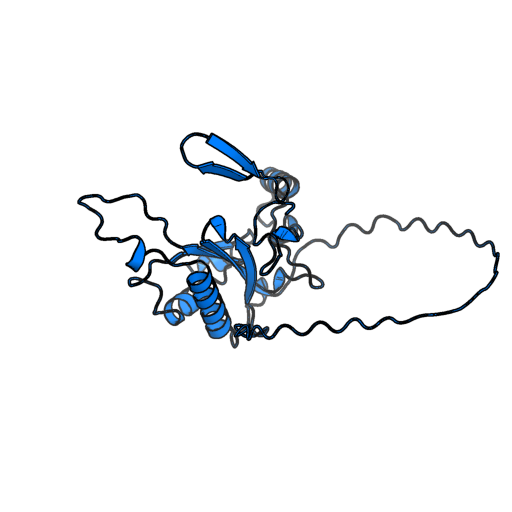 A 1 72 ? 2.620 10.391 -7.900 1.00 97.69 72 PHE A CA 1
ATOM 583 C C . PHE A 1 72 ? 1.690 10.298 -6.681 1.00 97.69 72 PHE A C 1
ATOM 585 O O . PHE A 1 72 ? 0.756 11.087 -6.556 1.00 97.69 72 PHE A O 1
ATOM 592 N N . CYS A 1 73 ? 1.960 9.376 -5.750 1.00 97.75 73 CYS A N 1
ATOM 593 C CA . CYS A 1 73 ? 1.162 9.224 -4.533 1.00 97.75 73 CYS A CA 1
ATOM 594 C C . CYS A 1 73 ? 1.232 10.460 -3.630 1.00 97.75 73 CYS A C 1
ATOM 596 O O . CYS A 1 73 ? 0.206 10.890 -3.107 1.00 97.75 73 CYS A O 1
ATOM 598 N N . ALA A 1 74 ? 2.419 11.050 -3.471 1.00 97.12 74 ALA A N 1
ATOM 599 C CA . ALA A 1 74 ? 2.600 12.285 -2.714 1.00 97.12 74 ALA A CA 1
ATOM 600 C C . ALA A 1 74 ? 1.826 13.447 -3.356 1.00 97.12 74 ALA A C 1
ATOM 602 O O . ALA A 1 74 ? 1.091 14.143 -2.660 1.00 97.12 74 ALA A O 1
ATOM 603 N N . ALA A 1 75 ? 1.908 13.598 -4.683 1.00 96.94 75 ALA A N 1
ATOM 604 C CA . ALA A 1 75 ? 1.148 14.604 -5.421 1.00 96.94 75 ALA A CA 1
ATOM 605 C C . ALA A 1 75 ? -0.373 14.393 -5.306 1.00 96.94 75 ALA A C 1
ATOM 607 O O . ALA A 1 75 ? -1.118 15.362 -5.183 1.00 96.94 75 ALA A O 1
ATOM 608 N N . LEU A 1 76 ? -0.846 13.142 -5.311 1.00 97.62 76 LEU A N 1
ATOM 609 C CA . LEU A 1 76 ? -2.263 12.824 -5.125 1.00 97.62 76 LEU A CA 1
ATOM 610 C C . LEU A 1 76 ? -2.746 13.165 -3.707 1.00 97.62 76 LEU A C 1
ATOM 612 O O . LEU A 1 76 ? -3.827 13.728 -3.560 1.00 97.62 76 LEU A O 1
ATOM 616 N N . CYS A 1 77 ? -1.954 12.865 -2.674 1.00 97.44 77 CYS A N 1
ATOM 617 C CA . CYS A 1 77 ? -2.256 13.278 -1.300 1.00 97.44 77 CYS A CA 1
ATOM 618 C C . CYS A 1 77 ? -2.304 14.807 -1.171 1.00 97.44 77 CYS A C 1
ATOM 620 O O . CYS A 1 77 ? -3.247 15.326 -0.580 1.00 97.44 77 CYS A O 1
ATOM 622 N N . GLU A 1 78 ? -1.349 15.523 -1.771 1.00 96.56 78 GLU A N 1
ATOM 623 C CA . GLU A 1 78 ? -1.326 16.992 -1.775 1.00 96.56 78 GLU A CA 1
ATOM 624 C C . GLU A 1 78 ? -2.555 17.572 -2.492 1.00 96.56 78 GLU A C 1
ATOM 626 O O . GLU A 1 78 ? -3.221 18.467 -1.975 1.00 96.56 78 GLU A O 1
ATOM 631 N N . ALA A 1 79 ? -2.945 16.998 -3.635 1.00 96.62 79 ALA A N 1
ATOM 632 C CA . ALA A 1 79 ? -4.149 17.397 -4.366 1.00 96.62 79 ALA A CA 1
ATOM 633 C C . ALA A 1 79 ? -5.454 17.182 -3.573 1.00 96.62 79 ALA A C 1
ATOM 635 O O . ALA A 1 79 ? -6.483 17.757 -3.934 1.00 96.62 79 ALA A O 1
ATOM 636 N N . LEU A 1 80 ? -5.422 16.358 -2.520 1.00 96.81 80 LEU A N 1
ATOM 637 C CA . LEU A 1 80 ? -6.531 16.070 -1.606 1.00 96.81 80 LEU A CA 1
ATOM 638 C C . LEU A 1 80 ? -6.352 16.751 -0.235 1.00 96.81 80 LEU A C 1
ATOM 640 O O . LEU A 1 80 ? -7.195 16.567 0.642 1.00 96.81 80 LEU A O 1
ATOM 644 N N . ALA A 1 81 ? -5.280 17.520 -0.014 1.00 96.31 81 ALA A N 1
ATOM 645 C CA . ALA A 1 81 ? -4.897 18.018 1.309 1.00 96.31 81 ALA A CA 1
ATOM 646 C C . ALA A 1 81 ? -5.930 18.972 1.936 1.00 96.31 81 ALA A C 1
ATOM 648 O O . ALA A 1 81 ? -6.107 18.985 3.155 1.00 96.31 81 ALA A O 1
ATOM 649 N N . SER A 1 82 ? -6.631 19.750 1.108 1.00 94.25 82 SER A N 1
ATOM 650 C CA . SER A 1 82 ? -7.689 20.678 1.532 1.00 94.25 82 SER A CA 1
ATOM 651 C C . SER A 1 82 ? -9.072 20.027 1.638 1.00 94.25 82 SER A C 1
ATOM 653 O O . SER A 1 82 ? -10.011 20.644 2.149 1.00 94.25 82 SER A O 1
ATOM 655 N N . ASP A 1 83 ? -9.220 18.780 1.186 1.00 95.50 83 ASP A N 1
ATOM 656 C CA . ASP A 1 83 ? -10.500 18.090 1.201 1.00 95.50 83 ASP A CA 1
ATOM 657 C C . ASP A 1 83 ? -10.878 17.679 2.632 1.00 95.50 83 ASP A C 1
ATOM 659 O O . ASP A 1 83 ? -10.067 17.209 3.430 1.00 95.50 83 ASP A O 1
ATOM 663 N N . THR A 1 84 ? -12.166 17.778 2.958 1.00 93.38 84 THR A N 1
ATOM 664 C CA . THR A 1 84 ? -12.700 17.234 4.211 1.00 93.38 84 THR A CA 1
ATOM 665 C C . THR A 1 84 ? -13.378 15.899 3.945 1.00 93.38 84 THR A C 1
ATOM 667 O O . THR A 1 84 ? -14.385 15.840 3.236 1.00 93.38 84 THR A O 1
ATOM 670 N N . ALA A 1 85 ? -12.870 14.830 4.568 1.00 92.44 85 ALA A N 1
ATOM 671 C CA . ALA A 1 85 ? -13.513 13.524 4.498 1.00 92.44 85 ALA A CA 1
ATOM 672 C C . ALA A 1 85 ? -14.972 13.598 4.981 1.00 92.44 85 ALA A C 1
ATOM 674 O O . ALA A 1 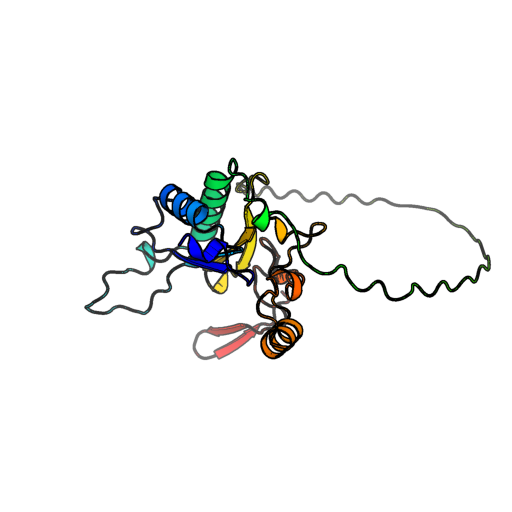85 ? -15.274 14.210 6.018 1.00 92.44 85 ALA A O 1
ATOM 675 N N . PRO A 1 86 ? -15.908 12.947 4.277 1.00 92.00 86 PRO A N 1
ATOM 676 C CA . PRO A 1 86 ? -17.277 12.864 4.734 1.00 92.00 86 PRO A CA 1
ATOM 677 C C . PRO A 1 86 ? -17.397 12.211 6.114 1.00 92.00 86 PRO A C 1
ATOM 679 O O . PRO A 1 86 ? -16.498 11.503 6.562 1.00 92.00 86 PRO A O 1
ATOM 682 N N . ARG A 1 87 ? -18.499 12.475 6.829 1.00 89.56 87 ARG A N 1
ATOM 683 C CA . ARG A 1 87 ? -18.681 12.013 8.223 1.00 89.56 87 ARG A CA 1
ATOM 684 C C . ARG A 1 87 ? -18.498 10.495 8.361 1.00 89.56 87 ARG A C 1
ATOM 686 O O . ARG A 1 87 ? -17.748 10.058 9.224 1.00 89.56 87 ARG A O 1
ATOM 693 N N . ASP A 1 88 ? -19.084 9.727 7.447 1.00 87.31 88 ASP A N 1
ATOM 694 C CA . ASP A 1 88 ? -18.986 8.262 7.349 1.00 87.31 88 ASP A CA 1
ATOM 695 C C . ASP A 1 88 ? -17.551 7.734 7.149 1.00 87.31 88 ASP A C 1
ATOM 697 O O . ASP A 1 88 ? -17.254 6.578 7.446 1.00 87.31 88 ASP A O 1
ATOM 701 N N . LYS A 1 89 ? -16.637 8.588 6.680 1.00 89.12 89 LYS A N 1
ATOM 702 C CA . LYS A 1 89 ? -15.238 8.261 6.377 1.00 89.12 89 LYS A CA 1
ATOM 703 C C . LYS A 1 89 ? -14.241 8.868 7.369 1.00 89.12 89 LYS A C 1
ATOM 705 O O . LYS A 1 89 ? -13.038 8.723 7.180 1.00 89.12 89 LYS A O 1
ATOM 710 N N . ARG A 1 90 ? -14.715 9.519 8.435 1.00 84.50 90 ARG A N 1
ATOM 711 C CA . ARG A 1 90 ? -13.865 10.052 9.516 1.00 84.50 90 ARG A CA 1
ATOM 712 C C . ARG A 1 90 ? -13.837 9.162 10.748 1.00 84.50 90 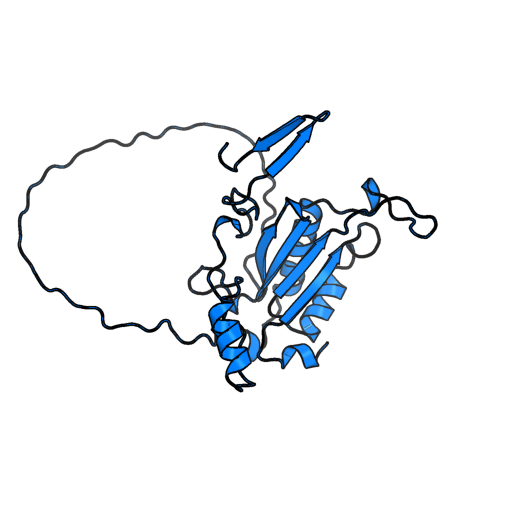ARG A C 1
ATOM 714 O O . ARG A 1 90 ? -12.806 9.078 11.402 1.00 84.50 90 ARG A O 1
ATOM 721 N N . THR A 1 91 ? -14.949 8.508 11.056 1.00 82.94 91 THR A N 1
ATOM 722 C CA . THR A 1 91 ? -15.074 7.711 12.276 1.00 82.94 91 THR A CA 1
ATOM 723 C C . THR A 1 91 ? -14.396 6.353 12.114 1.00 82.94 91 THR A C 1
ATOM 725 O O . THR A 1 91 ? -14.665 5.628 11.152 1.00 82.94 91 THR A O 1
ATOM 728 N N . TRP A 1 92 ? -13.536 6.003 13.071 1.00 81.75 92 TRP A N 1
ATOM 729 C CA . TRP A 1 92 ? -13.107 4.627 13.290 1.00 81.75 92 TRP A CA 1
ATOM 730 C C . TRP A 1 92 ? -14.249 3.870 13.971 1.00 81.75 92 TRP A C 1
ATOM 732 O O . TRP A 1 92 ? -14.610 4.186 15.099 1.00 81.75 92 TRP A O 1
ATOM 742 N N . LEU A 1 93 ? -14.860 2.919 13.263 1.00 74.50 93 LEU A N 1
ATOM 743 C CA . LEU A 1 93 ? -15.965 2.093 13.771 1.00 74.50 93 LEU A CA 1
ATOM 744 C C . LEU A 1 93 ? -15.477 0.693 14.174 1.00 74.50 93 LEU A C 1
ATOM 746 O O . LEU A 1 93 ? -16.189 -0.292 13.997 1.00 74.50 93 LEU A O 1
ATOM 750 N N . GLY A 1 94 ? -14.233 0.587 14.644 1.00 64.75 94 GLY A N 1
ATOM 751 C CA . GLY A 1 94 ? -13.751 -0.640 15.263 1.00 64.75 94 GLY A CA 1
ATOM 752 C C . GLY A 1 94 ? -14.300 -0.719 16.680 1.00 64.75 94 GLY A C 1
ATOM 753 O O . GLY A 1 94 ? -14.268 0.274 17.403 1.00 64.75 94 GLY A O 1
ATOM 754 N N . THR A 1 95 ? -14.814 -1.878 17.079 1.00 56.38 95 THR A N 1
ATOM 755 C CA . THR A 1 95 ? -15.006 -2.178 18.500 1.00 56.38 95 THR A CA 1
ATOM 756 C C . THR A 1 95 ? -13.667 -1.999 19.208 1.00 56.38 95 THR A C 1
ATOM 758 O O . THR A 1 95 ? -12.664 -2.558 18.758 1.00 56.38 95 THR A O 1
ATOM 761 N N . GLU A 1 96 ? -13.650 -1.185 20.268 1.00 49.69 96 GLU A N 1
ATOM 762 C CA . GLU A 1 96 ? -12.512 -1.058 21.184 1.00 49.69 96 GLU A CA 1
ATOM 763 C C . GLU A 1 96 ? -11.968 -2.456 21.520 1.00 49.69 96 GLU A C 1
ATOM 765 O O . GLU A 1 96 ? -12.763 -3.399 21.632 1.00 49.69 96 GLU A O 1
ATOM 770 N N . PRO A 1 97 ? -10.643 -2.633 21.656 1.00 48.28 97 PRO A N 1
ATOM 771 C CA . PRO A 1 97 ? -10.105 -3.911 22.091 1.00 48.28 97 PRO A CA 1
ATOM 772 C C . PRO A 1 97 ? -10.787 -4.286 23.406 1.00 48.28 97 PRO A C 1
ATOM 774 O O . PRO A 1 97 ? -10.862 -3.460 24.316 1.00 48.28 97 PRO A O 1
ATOM 777 N N . GLU A 1 98 ? -11.314 -5.511 23.481 1.00 42.56 98 GLU A N 1
ATOM 778 C CA . GLU A 1 98 ? -11.818 -6.106 24.717 1.00 42.56 98 GLU A CA 1
ATOM 779 C C . GLU A 1 98 ? -10.779 -5.851 25.813 1.00 42.56 98 GLU A C 1
ATOM 781 O O . GLU A 1 98 ? -9.713 -6.470 25.849 1.00 42.56 98 GLU A O 1
ATOM 786 N N . THR A 1 99 ? -11.059 -4.887 26.688 1.00 39.53 99 THR A N 1
ATOM 787 C CA . THR A 1 99 ? -10.302 -4.708 27.917 1.00 39.53 99 THR A CA 1
ATOM 788 C C . THR A 1 99 ? -10.740 -5.845 28.825 1.00 39.53 99 THR A C 1
ATOM 790 O O . THR A 1 99 ? -11.631 -5.708 29.659 1.00 39.53 99 THR A O 1
ATOM 793 N N . GLY A 1 100 ? -10.136 -7.017 28.612 1.00 43.03 100 GLY A N 1
ATOM 794 C CA . GLY A 1 100 ? -10.177 -8.099 29.584 1.00 43.03 100 GLY A CA 1
ATOM 795 C C . GLY A 1 100 ? -9.737 -7.555 30.950 1.00 43.03 100 GLY A C 1
ATOM 796 O O . GLY A 1 100 ? -8.939 -6.610 30.995 1.00 43.03 100 GLY A O 1
ATOM 797 N N . PRO A 1 101 ? -10.262 -8.081 32.071 1.00 35.44 101 PRO A N 1
ATOM 798 C CA . PRO A 1 101 ? -10.019 -7.493 33.379 1.00 35.44 101 PRO A CA 1
ATOM 799 C C . PRO A 1 101 ? -8.514 -7.403 33.642 1.00 35.44 101 PRO A C 1
ATOM 801 O O . PRO A 1 101 ? -7.822 -8.419 33.654 1.00 35.44 101 PRO A O 1
ATOM 804 N N . LEU A 1 102 ? -8.010 -6.186 33.865 1.00 38.69 102 LEU A N 1
ATOM 805 C CA . LEU A 1 102 ? -6.691 -5.973 34.450 1.00 38.69 102 LEU A CA 1
ATOM 806 C C . LEU A 1 102 ? -6.694 -6.644 35.823 1.00 38.69 102 LEU A C 1
ATOM 808 O O . LEU A 1 102 ? -7.261 -6.118 36.784 1.00 38.69 102 LEU A O 1
ATOM 812 N N . GLN A 1 103 ? -6.083 -7.820 35.896 1.00 42.59 103 GLN A N 1
ATOM 813 C CA . GLN A 1 103 ? -5.817 -8.513 37.142 1.00 42.59 103 GLN A CA 1
ATOM 814 C C . GLN A 1 103 ? -4.805 -7.655 37.912 1.00 42.59 103 GLN A C 1
ATOM 816 O O . GLN A 1 103 ? -3.611 -7.627 37.619 1.00 42.59 103 GLN A O 1
ATOM 821 N N . ARG A 1 104 ? -5.334 -6.827 38.820 1.00 32.34 104 ARG A N 1
ATOM 822 C CA . AR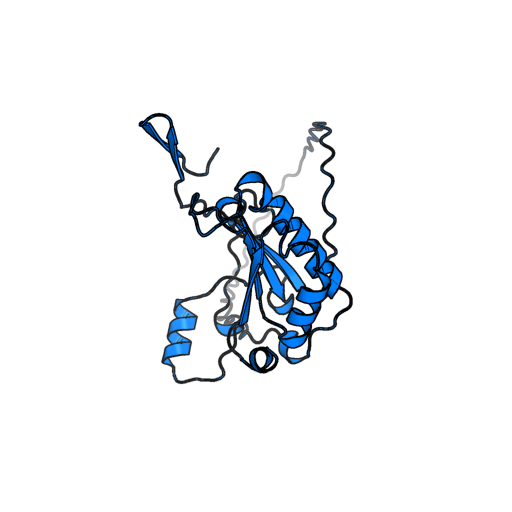G A 1 104 ? -4.557 -6.050 39.785 1.00 32.34 104 ARG A CA 1
ATOM 823 C C . ARG A 1 104 ? -3.981 -7.021 40.802 1.00 32.34 104 ARG A C 1
ATOM 825 O O . ARG A 1 104 ? -4.567 -7.212 41.865 1.00 32.34 104 ARG A O 1
ATOM 832 N N . ASP A 1 105 ? -2.816 -7.565 40.498 1.00 40.88 105 ASP A N 1
ATOM 833 C CA . ASP A 1 105 ? -1.984 -8.161 41.531 1.00 40.88 105 ASP A CA 1
ATOM 834 C C . ASP A 1 105 ? -1.269 -7.026 42.270 1.00 40.88 105 ASP A C 1
ATOM 836 O O . ASP A 1 105 ? -0.187 -6.555 41.923 1.00 40.88 105 ASP A O 1
ATOM 840 N N . LEU A 1 106 ? -1.974 -6.535 43.290 1.00 38.66 106 LEU A N 1
ATOM 841 C CA . LEU A 1 106 ? -1.396 -5.849 44.432 1.00 38.66 106 LEU A CA 1
ATOM 842 C C . LEU A 1 106 ? -0.485 -6.848 45.146 1.00 38.66 106 LEU A C 1
ATOM 844 O O . LEU A 1 106 ? -0.970 -7.717 45.861 1.00 38.66 106 LEU A O 1
ATOM 848 N N . ASN A 1 107 ? 0.826 -6.704 44.991 1.00 40.72 107 ASN A N 1
ATOM 849 C CA . ASN A 1 107 ? 1.730 -7.009 46.089 1.00 40.72 107 ASN A CA 1
ATOM 850 C C . ASN A 1 107 ? 2.907 -6.038 46.077 1.00 40.72 107 ASN A C 1
ATOM 852 O O . ASN A 1 107 ? 3.798 -6.071 45.231 1.00 40.72 107 ASN A O 1
ATOM 856 N N . CYS A 1 108 ? 2.815 -5.125 47.035 1.00 31.38 108 CYS A N 1
ATOM 857 C CA . CYS A 1 108 ? 3.864 -4.259 47.516 1.00 31.38 108 CYS A CA 1
ATOM 858 C C . CYS A 1 108 ? 4.823 -5.129 48.329 1.00 31.38 108 CYS A C 1
ATOM 860 O O . CYS A 1 108 ? 4.378 -5.760 49.279 1.00 31.38 108 CYS A O 1
ATOM 862 N N . ASP A 1 109 ? 6.106 -5.152 47.982 1.00 41.78 109 ASP A N 1
ATOM 863 C CA . ASP A 1 109 ? 7.131 -5.258 49.013 1.00 41.78 109 ASP A CA 1
ATOM 864 C C . ASP A 1 109 ? 8.443 -4.630 48.552 1.00 41.78 109 ASP A C 1
ATOM 866 O O . ASP A 1 109 ? 8.984 -4.885 47.474 1.00 41.78 109 ASP A O 1
ATOM 870 N N . GLU A 1 110 ? 8.894 -3.723 49.404 1.00 37.12 110 GLU A N 1
ATOM 871 C CA . GLU A 1 110 ? 10.056 -2.874 49.269 1.00 37.12 110 GLU A CA 1
ATOM 872 C C . GLU A 1 110 ? 11.348 -3.697 49.291 1.00 37.12 110 GLU A C 1
ATOM 874 O O . GLU A 1 110 ? 11.550 -4.536 50.169 1.00 37.12 110 GLU A O 1
ATOM 879 N N . LYS A 1 111 ? 12.307 -3.348 48.425 1.00 41.59 111 LYS A N 1
ATOM 880 C CA . LYS A 1 111 ? 13.701 -3.197 48.867 1.00 41.59 111 LYS A CA 1
ATOM 881 C C . LYS A 1 111 ? 14.514 -2.324 47.919 1.00 41.59 111 LYS A C 1
ATOM 883 O O . LYS A 1 111 ? 14.797 -2.647 46.771 1.00 41.59 111 LYS A O 1
ATOM 888 N N . ARG A 1 112 ? 14.866 -1.174 48.481 1.00 32.19 112 ARG A N 1
ATOM 889 C CA . ARG A 1 112 ? 15.685 -0.083 47.967 1.00 32.19 112 ARG A CA 1
ATOM 890 C C . ARG A 1 112 ? 17.166 -0.382 48.197 1.00 32.19 112 ARG A C 1
ATOM 892 O O . ARG A 1 112 ? 17.534 -0.593 49.343 1.00 32.19 112 ARG A O 1
ATOM 899 N N . THR A 1 113 ? 17.989 -0.263 47.157 1.00 39.19 113 THR A N 1
ATOM 900 C CA . THR A 1 113 ? 19.388 0.228 47.205 1.00 39.19 113 THR A CA 1
ATOM 901 C C . THR A 1 113 ? 19.825 0.514 45.761 1.00 39.19 113 THR A C 1
ATOM 903 O O . THR A 1 113 ? 19.890 -0.406 44.958 1.00 39.19 113 THR A O 1
ATOM 906 N N . SER A 1 114 ? 19.844 1.772 45.310 1.00 40.06 114 SER A N 1
ATOM 907 C CA . SER A 1 114 ? 20.997 2.696 45.342 1.00 40.06 114 SER A CA 1
ATOM 908 C C . SER A 1 114 ? 22.200 2.181 44.544 1.00 40.06 114 SER A C 1
ATOM 910 O O . SER A 1 114 ? 22.848 1.258 45.013 1.00 40.06 114 SER A O 1
ATOM 912 N N . VAL A 1 115 ? 22.525 2.800 43.401 1.00 48.03 115 VAL A N 1
ATOM 913 C CA . VAL A 1 115 ? 23.758 3.588 43.154 1.00 48.03 115 VAL A CA 1
ATOM 914 C C . VAL A 1 115 ? 23.694 4.171 41.727 1.00 48.03 115 VAL A C 1
ATOM 916 O O . VAL A 1 115 ? 23.358 3.485 40.768 1.00 48.03 115 VAL A O 1
ATOM 919 N N . ASN A 1 116 ? 23.969 5.475 41.645 1.00 35.84 116 ASN A N 1
ATOM 920 C CA . ASN A 1 116 ? 23.996 6.328 40.456 1.00 35.84 116 ASN A CA 1
ATOM 921 C C . ASN A 1 116 ? 25.284 6.161 39.627 1.00 35.84 116 ASN A C 1
ATOM 923 O O . ASN A 1 116 ? 26.266 5.612 40.116 1.00 35.84 116 ASN A O 1
ATOM 927 N N . ASN A 1 117 ? 25.281 6.850 38.479 1.00 39.53 117 ASN A N 1
ATOM 928 C CA . ASN A 1 117 ? 26.412 7.315 37.662 1.00 39.53 117 ASN A CA 1
ATOM 929 C C . ASN A 1 117 ? 26.854 6.353 36.559 1.00 39.53 117 ASN A C 1
ATOM 931 O O . ASN A 1 117 ? 26.947 5.156 36.772 1.00 39.53 117 ASN A O 1
ATOM 935 N N . MET A 1 118 ? 27.258 6.786 35.372 1.00 38.88 118 MET A N 1
ATOM 936 C CA . MET A 1 118 ? 27.246 8.041 34.609 1.00 38.88 118 MET A CA 1
ATOM 937 C C . MET A 1 118 ? 27.974 7.614 33.324 1.00 38.88 118 MET A C 1
ATOM 939 O O . MET A 1 118 ? 28.922 6.849 33.433 1.00 38.88 118 MET A O 1
ATOM 943 N N . GLU A 1 119 ? 27.539 8.054 32.144 1.00 40.59 119 GLU A N 1
ATOM 944 C CA . GLU A 1 119 ? 28.414 8.512 31.045 1.00 40.59 119 GLU A CA 1
ATOM 945 C C . GLU A 1 119 ? 27.719 8.443 29.684 1.00 40.59 119 GLU A C 1
ATOM 947 O O . GLU A 1 119 ? 27.571 7.412 29.032 1.00 40.59 119 GLU A O 1
ATOM 952 N N . ASN A 1 120 ? 27.337 9.648 29.266 1.00 35.62 120 ASN A N 1
ATOM 953 C CA . ASN A 1 120 ? 27.240 10.095 27.889 1.00 35.62 120 ASN A CA 1
ATOM 954 C C . ASN A 1 120 ? 28.444 9.628 27.067 1.00 35.62 120 ASN A C 1
ATOM 956 O O . ASN A 1 120 ? 29.580 9.898 27.443 1.00 35.62 120 ASN A O 1
ATOM 960 N N . ASN A 1 121 ? 28.196 9.108 25.865 1.00 41.25 121 ASN A N 1
ATOM 961 C CA . ASN A 1 121 ? 29.169 9.221 24.785 1.00 41.25 121 ASN A CA 1
ATOM 962 C C . ASN A 1 121 ? 28.480 9.517 23.450 1.00 41.25 121 ASN A C 1
ATOM 964 O O . ASN A 1 121 ? 28.077 8.635 22.696 1.00 41.25 121 ASN A O 1
ATOM 968 N N . ASN A 1 122 ? 28.405 10.821 23.173 1.00 34.50 122 ASN A N 1
ATOM 969 C CA . ASN A 1 122 ? 28.236 11.413 21.853 1.00 34.50 122 ASN A CA 1
ATOM 970 C C . ASN A 1 122 ? 29.290 10.845 20.887 1.00 34.50 122 ASN A C 1
ATOM 972 O O . ASN A 1 122 ? 30.468 11.193 20.979 1.00 34.50 122 ASN A O 1
ATOM 976 N N . ARG A 1 123 ? 28.876 10.039 19.904 1.00 41.75 123 ARG A N 1
ATOM 977 C CA . ARG A 1 123 ? 29.683 9.778 18.703 1.00 41.75 123 ARG A CA 1
ATOM 978 C C . ARG A 1 123 ? 29.023 10.383 17.476 1.00 41.75 123 ARG A C 1
ATOM 980 O O . ARG A 1 123 ? 28.174 9.802 16.815 1.00 41.75 123 ARG A O 1
ATOM 987 N N . ARG A 1 124 ? 29.509 11.587 17.200 1.00 30.88 124 ARG A N 1
ATOM 988 C CA . ARG A 1 124 ? 29.453 12.327 15.944 1.00 30.88 124 ARG A CA 1
ATOM 989 C C . ARG A 1 124 ? 30.015 11.454 14.814 1.00 30.88 124 ARG A C 1
ATOM 991 O O . ARG A 1 124 ? 31.190 11.099 14.852 1.00 30.88 124 ARG A O 1
ATOM 998 N N . CYS A 1 125 ? 29.217 11.159 13.793 1.00 33.50 125 CYS A N 1
ATOM 999 C CA . CYS A 1 125 ? 29.749 10.771 12.491 1.00 33.50 125 CYS A CA 1
ATOM 1000 C C . CYS A 1 125 ? 29.024 11.565 11.405 1.00 33.50 125 CYS A C 1
ATOM 1002 O O . CYS A 1 125 ? 27.828 11.411 11.187 1.00 33.50 125 CYS A O 1
ATOM 1004 N N . ASN A 1 126 ? 29.780 12.466 10.782 1.00 29.94 126 ASN A N 1
ATOM 1005 C CA . ASN A 1 126 ? 29.370 13.259 9.637 1.00 29.94 126 ASN A CA 1
ATOM 1006 C C . ASN A 1 126 ? 29.316 12.350 8.401 1.00 29.94 126 ASN A C 1
ATOM 1008 O O . ASN A 1 126 ? 30.360 11.844 7.988 1.00 29.94 126 ASN A O 1
ATOM 1012 N N . ARG A 1 127 ? 28.155 12.226 7.756 1.00 37.97 127 ARG A N 1
ATOM 1013 C CA . ARG A 1 127 ? 28.076 11.972 6.313 1.00 37.97 127 ARG A CA 1
ATOM 1014 C C . ARG A 1 127 ? 27.034 12.903 5.711 1.00 37.97 127 ARG A C 1
ATOM 1016 O O . ARG A 1 127 ? 25.910 12.987 6.188 1.00 37.97 127 ARG A O 1
ATOM 1023 N N . LYS A 1 128 ? 27.508 13.683 4.743 1.00 30.02 128 LYS A N 1
ATOM 1024 C CA . LYS A 1 128 ? 26.739 14.609 3.927 1.00 30.02 128 LYS A CA 1
ATOM 1025 C C . LYS A 1 128 ? 26.156 13.795 2.779 1.00 30.02 128 LYS A C 1
ATOM 1027 O O . LYS A 1 128 ? 26.847 13.615 1.786 1.00 30.02 128 LYS A O 1
ATOM 1032 N N . ASP A 1 129 ? 24.938 13.313 2.946 1.00 35.94 129 ASP A N 1
ATOM 1033 C CA . ASP A 1 129 ? 24.104 12.885 1.831 1.00 35.94 129 ASP A CA 1
ATOM 1034 C C . ASP A 1 129 ? 22.869 13.782 1.893 1.00 35.94 129 ASP A C 1
ATOM 1036 O O . ASP A 1 129 ? 22.047 13.686 2.804 1.00 35.94 129 ASP A O 1
ATOM 1040 N N . GLU A 1 130 ? 22.819 14.763 0.995 1.00 30.78 130 GLU A N 1
ATOM 1041 C CA . GLU A 1 130 ? 21.659 15.626 0.802 1.00 30.78 130 GLU A CA 1
ATOM 1042 C C . GLU A 1 130 ? 20.556 14.775 0.158 1.00 30.78 130 GLU A C 1
ATOM 1044 O O . GLU A 1 130 ? 20.381 14.755 -1.057 1.00 30.78 130 GLU A O 1
ATOM 1049 N N . GLU A 1 131 ? 19.838 13.998 0.971 1.00 36.38 131 GLU A N 1
ATOM 1050 C CA . GLU A 1 131 ? 18.541 13.468 0.568 1.00 36.38 131 GLU A CA 1
ATOM 1051 C C . GLU A 1 131 ? 17.588 14.661 0.449 1.00 36.38 131 GLU A C 1
ATOM 1053 O O . GLU A 1 131 ? 17.152 15.228 1.453 1.00 36.38 131 GLU A O 1
ATOM 1058 N N . GLU A 1 132 ? 17.255 15.051 -0.785 1.00 34.94 132 GLU A N 1
ATOM 1059 C CA . GLU A 1 132 ? 16.034 15.805 -1.076 1.00 34.94 132 GLU A CA 1
ATOM 1060 C C . GLU A 1 132 ? 14.839 14.969 -0.594 1.00 34.94 132 GLU A C 1
ATOM 1062 O O . GLU A 1 132 ? 14.220 14.199 -1.335 1.00 34.94 132 GLU A O 1
ATOM 1067 N N . GLY A 1 133 ? 14.544 15.066 0.700 1.00 43.00 133 GLY A N 1
ATOM 1068 C CA . GLY A 1 133 ? 13.368 14.474 1.298 1.00 43.00 133 GLY A CA 1
ATOM 1069 C C . GLY A 1 133 ? 12.151 15.081 0.620 1.00 43.00 133 GLY A C 1
ATOM 1070 O O . GLY A 1 133 ? 11.870 16.265 0.787 1.00 43.00 133 GLY A O 1
ATOM 1071 N N . VAL A 1 134 ? 11.421 14.273 -0.150 1.00 53.06 134 VAL A N 1
ATOM 1072 C CA . VAL A 1 134 ? 10.066 14.619 -0.588 1.00 53.06 134 VAL A CA 1
ATOM 1073 C C . VAL A 1 134 ? 9.269 14.903 0.683 1.00 53.06 134 VAL A C 1
ATOM 1075 O O . VAL A 1 134 ? 8.916 13.978 1.413 1.00 53.06 134 VAL A O 1
ATOM 1078 N N . GLY A 1 135 ? 9.057 16.184 0.989 1.00 44.84 135 GLY A N 1
ATOM 1079 C CA . GLY A 1 135 ? 8.279 16.620 2.139 1.00 44.84 135 GLY A CA 1
ATOM 1080 C C . GLY A 1 135 ? 6.840 16.162 1.956 1.00 44.84 135 GLY A C 1
ATOM 1081 O O . GLY A 1 135 ? 6.090 16.759 1.191 1.00 44.84 135 GLY A O 1
ATOM 1082 N N . ILE A 1 136 ? 6.460 15.066 2.609 1.00 57.47 136 ILE A N 1
ATOM 1083 C CA . ILE A 1 136 ? 5.080 14.590 2.583 1.00 57.47 136 ILE A CA 1
ATOM 1084 C C . ILE A 1 136 ? 4.293 15.467 3.544 1.00 57.47 136 ILE A C 1
ATOM 1086 O O . ILE A 1 136 ? 4.496 15.421 4.757 1.00 57.47 136 ILE A O 1
ATOM 1090 N N . ASN A 1 137 ? 3.400 16.280 2.992 1.00 55.66 137 ASN A N 1
ATOM 1091 C CA . ASN A 1 137 ? 2.505 17.109 3.777 1.00 55.66 137 ASN A CA 1
ATOM 1092 C C . ASN A 1 137 ? 1.560 16.193 4.574 1.00 55.66 137 ASN A C 1
ATOM 1094 O O . ASN A 1 137 ? 0.803 15.402 4.011 1.00 55.66 137 ASN A O 1
ATOM 1098 N N . PHE A 1 138 ? 1.620 16.264 5.905 1.00 64.88 138 PHE A N 1
ATOM 1099 C CA . PHE A 1 138 ? 0.799 15.435 6.799 1.00 64.88 138 PHE A CA 1
ATOM 1100 C C . PHE A 1 138 ? -0.625 15.986 6.995 1.00 64.88 138 PHE A C 1
ATOM 1102 O O . PHE A 1 138 ? -1.341 15.559 7.903 1.00 64.88 138 PHE A O 1
ATOM 1109 N N . SER A 1 139 ? -1.054 16.928 6.160 1.00 83.19 139 SER A N 1
ATOM 1110 C CA . SER A 1 139 ? -2.409 17.471 6.159 1.00 83.19 139 SER A CA 1
ATOM 1111 C C . SER A 1 139 ? -3.363 16.589 5.337 1.00 83.19 139 SER A C 1
ATOM 1113 O O . SER A 1 139 ? -2.966 15.605 4.708 1.00 83.19 139 SER A O 1
ATOM 1115 N N . GLY A 1 140 ? -4.658 16.887 5.414 1.00 93.12 140 GLY A N 1
ATOM 1116 C CA . GLY A 1 140 ? -5.684 16.229 4.610 1.00 93.12 140 GLY A CA 1
ATOM 1117 C C . GLY A 1 140 ? -6.169 14.866 5.109 1.00 93.12 140 GLY A C 1
ATOM 1118 O O . GLY A 1 140 ? -5.719 14.353 6.132 1.00 93.12 140 GLY A O 1
ATOM 1119 N N . PRO A 1 141 ? -7.135 14.262 4.402 1.00 96.19 141 PRO A N 1
ATOM 1120 C CA . PRO A 1 141 ? -7.823 13.054 4.842 1.00 96.19 141 PRO A CA 1
ATOM 1121 C C . PRO A 1 141 ? -7.121 11.756 4.431 1.00 96.19 141 PRO A C 1
ATOM 1123 O O . PRO A 1 141 ? -7.430 10.707 4.994 1.00 96.19 141 PRO A O 1
ATOM 1126 N N . TYR A 1 142 ? -6.189 11.816 3.479 1.00 97.38 142 TYR A N 1
ATOM 1127 C CA . TYR A 1 142 ? -5.413 10.682 2.983 1.00 97.38 142 TYR A CA 1
ATOM 1128 C C . TYR A 1 142 ? -3.927 10.850 3.305 1.00 97.38 142 TYR A C 1
ATOM 1130 O O . TYR A 1 142 ? -3.431 11.965 3.438 1.00 97.38 142 TYR A O 1
ATOM 1138 N N . SER A 1 143 ? -3.218 9.731 3.437 1.00 97.44 143 SER A N 1
ATOM 1139 C CA . SER A 1 143 ? -1.761 9.696 3.586 1.00 97.44 143 SER A CA 1
ATOM 1140 C C . SER A 1 143 ? -1.210 8.387 3.038 1.00 97.44 143 SER A C 1
ATOM 1142 O O . SER A 1 143 ? -1.906 7.369 3.031 1.00 97.44 143 SER A O 1
ATOM 1144 N N . ILE A 1 144 ? 0.053 8.394 2.616 1.00 98.12 144 ILE A N 1
ATOM 1145 C CA . ILE A 1 144 ? 0.768 7.161 2.279 1.00 98.12 144 ILE A CA 1
ATOM 1146 C C . ILE A 1 144 ? 0.936 6.339 3.566 1.00 98.12 144 ILE A C 1
ATOM 1148 O O . ILE A 1 144 ? 1.387 6.872 4.581 1.00 98.12 144 ILE A O 1
ATOM 1152 N N . ALA A 1 145 ? 0.530 5.070 3.524 1.00 97.88 145 ALA A N 1
ATOM 1153 C CA . ALA A 1 145 ? 0.553 4.154 4.663 1.00 97.88 145 ALA A CA 1
ATOM 1154 C C . ALA A 1 145 ? 1.579 3.027 4.484 1.00 97.88 145 ALA A C 1
ATOM 1156 O O . ALA A 1 145 ? 2.301 2.696 5.424 1.00 97.88 145 ALA A O 1
ATOM 1157 N N . CYS A 1 146 ? 1.660 2.449 3.282 1.00 97.81 146 CYS A N 1
ATOM 1158 C CA . CYS A 1 146 ? 2.529 1.308 2.987 1.00 97.81 146 CYS A CA 1
ATOM 1159 C C . CYS A 1 146 ? 3.237 1.477 1.644 1.00 97.81 146 CYS A C 1
ATOM 1161 O O . CYS A 1 146 ? 2.730 2.151 0.744 1.00 97.81 146 CYS A O 1
ATOM 1163 N N . GLU A 1 147 ? 4.354 0.778 1.483 1.00 97.88 147 GLU A N 1
ATOM 1164 C CA . GLU A 1 147 ? 4.993 0.552 0.187 1.00 97.88 147 GLU A CA 1
ATOM 1165 C C . GLU A 1 147 ? 5.431 -0.901 0.053 1.00 97.88 147 GLU A C 1
ATOM 1167 O O . GLU A 1 147 ? 5.604 -1.604 1.044 1.00 97.88 147 GLU A O 1
ATOM 1172 N N . HIS A 1 148 ? 5.592 -1.342 -1.187 1.00 96.94 148 HIS A N 1
ATOM 1173 C CA . HIS A 1 148 ? 6.271 -2.573 -1.542 1.00 96.94 148 HIS A CA 1
ATOM 1174 C C . HIS A 1 148 ? 7.116 -2.302 -2.785 1.00 96.94 148 HIS A C 1
ATOM 1176 O O . HIS A 1 148 ? 6.629 -2.355 -3.925 1.00 96.94 148 HIS A O 1
ATOM 1182 N N . GLU A 1 149 ? 8.388 -1.975 -2.543 1.00 95.56 149 GLU A N 1
ATOM 1183 C CA . GLU A 1 149 ? 9.323 -1.492 -3.565 1.00 95.56 149 GLU A CA 1
ATOM 1184 C C . GLU A 1 149 ? 9.513 -2.531 -4.679 1.00 95.56 149 GLU A C 1
ATOM 1186 O O . GLU A 1 149 ? 9.453 -2.191 -5.861 1.00 95.56 149 GLU A O 1
ATOM 1191 N N . HIS A 1 150 ? 9.628 -3.818 -4.326 1.00 90.75 150 HIS A N 1
ATOM 1192 C CA . HIS A 1 150 ? 9.861 -4.912 -5.282 1.00 90.75 150 HIS A CA 1
ATOM 1193 C C . HIS A 1 150 ? 8.734 -5.086 -6.291 1.00 90.75 150 HIS A C 1
ATOM 1195 O O . HIS A 1 150 ? 8.992 -5.474 -7.428 1.00 90.75 150 HIS A O 1
ATOM 1201 N N . SER A 1 151 ? 7.491 -4.797 -5.895 1.00 93.88 151 SER A N 1
ATOM 1202 C CA . SER A 1 151 ? 6.348 -4.822 -6.814 1.00 93.88 151 SER A CA 1
ATOM 1203 C C . SER A 1 151 ? 5.975 -3.451 -7.373 1.00 93.88 151 SER A C 1
ATOM 1205 O O . SER A 1 151 ? 4.948 -3.352 -8.045 1.00 93.88 151 SER A O 1
ATOM 1207 N N . CYS A 1 152 ? 6.761 -2.410 -7.079 1.00 96.44 152 CYS A N 1
ATOM 1208 C CA . CYS A 1 152 ? 6.483 -1.025 -7.454 1.00 96.44 152 CYS A CA 1
ATOM 1209 C C . CYS A 1 152 ? 5.059 -0.596 -7.043 1.00 96.44 152 CYS A C 1
ATOM 1211 O O . CYS A 1 152 ? 4.270 -0.129 -7.868 1.00 96.44 152 CYS A O 1
ATOM 1213 N N . CYS A 1 153 ? 4.693 -0.846 -5.781 1.00 97.81 153 CYS A N 1
ATOM 1214 C CA . CYS A 1 153 ? 3.340 -0.618 -5.273 1.00 97.81 153 CYS A CA 1
ATOM 1215 C C . CYS A 1 153 ? 3.357 0.269 -4.028 1.00 97.81 153 CYS A C 1
ATOM 1217 O O . CYS A 1 153 ? 4.152 0.046 -3.121 1.00 97.81 153 CYS A O 1
ATOM 1219 N N . VAL A 1 154 ? 2.446 1.236 -3.964 1.00 98.44 154 VAL A N 1
ATOM 1220 C CA . VAL A 1 154 ? 2.278 2.153 -2.831 1.00 98.44 154 VAL A CA 1
ATOM 1221 C C . VAL A 1 154 ? 0.806 2.178 -2.432 1.00 98.44 154 VAL A C 1
ATOM 1223 O O . VAL A 1 154 ? -0.079 2.222 -3.288 1.00 98.44 154 VAL A O 1
ATOM 1226 N N . LEU A 1 155 ? 0.536 2.135 -1.128 1.00 98.56 155 LEU A N 1
ATOM 1227 C CA . LEU A 1 155 ? -0.814 2.178 -0.574 1.00 98.56 155 LEU A CA 1
ATOM 1228 C C . LEU A 1 155 ? -1.044 3.513 0.132 1.00 98.56 155 LEU A C 1
ATOM 1230 O O . LEU A 1 155 ? -0.411 3.811 1.148 1.00 98.56 155 LEU A O 1
ATOM 1234 N N . ILE A 1 156 ? -1.997 4.286 -0.372 1.00 98.50 156 ILE A N 1
ATOM 1235 C CA . ILE A 1 156 ? -2.553 5.455 0.309 1.00 98.50 156 ILE A CA 1
ATOM 1236 C C . ILE A 1 156 ? -3.778 4.990 1.099 1.00 98.50 156 ILE A C 1
ATOM 1238 O O . ILE A 1 156 ? -4.593 4.221 0.588 1.00 98.50 156 ILE A O 1
ATOM 1242 N N . ALA A 1 157 ? -3.935 5.462 2.331 1.00 97.94 157 ALA A N 1
ATOM 1243 C CA . ALA A 1 157 ? -5.067 5.136 3.189 1.00 97.94 157 ALA A CA 1
ATOM 1244 C C . ALA A 1 157 ? -5.753 6.404 3.704 1.00 97.94 157 ALA A C 1
ATOM 1246 O O . ALA A 1 157 ? -5.108 7.435 3.921 1.00 97.94 157 ALA A O 1
ATOM 1247 N N . LEU A 1 158 ? -7.063 6.322 3.942 1.00 96.50 158 LEU A N 1
ATOM 1248 C CA . LEU A 1 158 ? -7.758 7.315 4.757 1.00 96.50 158 LEU A CA 1
ATOM 1249 C C . LEU A 1 158 ? -7.158 7.341 6.165 1.00 96.50 158 LEU A C 1
ATOM 1251 O O . LEU A 1 158 ? -7.002 6.292 6.794 1.00 96.50 158 LEU A O 1
ATOM 1255 N N . ARG A 1 159 ? -6.935 8.537 6.718 1.00 95.12 159 ARG A N 1
ATOM 1256 C CA . ARG A 1 159 ? -6.402 8.729 8.080 1.00 95.12 159 ARG A CA 1
ATOM 1257 C C . ARG A 1 159 ? -7.262 8.107 9.175 1.00 95.12 159 ARG A C 1
ATOM 1259 O O . ARG A 1 159 ? -6.753 7.886 10.263 1.00 95.12 159 ARG A O 1
ATOM 1266 N N . ARG A 1 160 ? -8.523 7.749 8.900 1.00 94.25 160 ARG A N 1
ATOM 1267 C CA . ARG A 1 160 ? -9.333 6.957 9.839 1.00 94.25 160 ARG A CA 1
ATOM 1268 C C . ARG A 1 160 ? -8.673 5.621 10.207 1.00 94.25 160 ARG A C 1
ATOM 1270 O O . ARG A 1 160 ? -8.926 5.126 11.290 1.00 94.25 160 ARG A O 1
ATOM 1277 N N . PHE A 1 161 ? -7.832 5.060 9.331 1.00 96.19 161 PHE A N 1
ATOM 1278 C CA . PHE A 1 161 ? -7.056 3.841 9.593 1.00 96.19 161 PHE A CA 1
ATOM 1279 C C . PHE A 1 161 ? -5.728 4.102 10.323 1.00 96.19 161 PHE A C 1
ATOM 1281 O O . PHE A 1 161 ? -4.993 3.153 10.575 1.00 96.19 161 PHE A O 1
ATOM 1288 N N . LEU A 1 162 ? -5.397 5.354 10.655 1.00 95.44 162 LEU A N 1
ATOM 1289 C CA . LEU A 1 162 ? -4.253 5.714 11.493 1.00 95.44 162 LEU A CA 1
ATOM 1290 C C . LEU A 1 162 ? -4.737 5.894 12.937 1.00 95.44 162 LEU A C 1
ATOM 1292 O O . LEU A 1 162 ? -5.038 7.002 13.378 1.00 95.44 162 LEU A O 1
ATOM 1296 N N . VAL A 1 163 ? -4.848 4.786 13.664 1.00 94.38 163 VAL A N 1
ATOM 1297 C CA . VAL A 1 163 ? -5.396 4.745 15.026 1.00 94.38 163 VAL A CA 1
ATOM 1298 C C . VAL A 1 163 ? -4.243 4.793 16.017 1.00 94.38 163 VAL A C 1
ATOM 1300 O O . VAL A 1 163 ? -3.349 3.953 15.960 1.00 94.38 163 VAL A O 1
ATOM 1303 N N . ASN A 1 164 ? -4.238 5.784 16.912 1.00 93.19 164 ASN A N 1
ATOM 1304 C CA . ASN A 1 164 ? -3.179 5.981 17.913 1.00 93.19 164 ASN A CA 1
ATOM 1305 C C . ASN A 1 164 ? -1.758 5.996 17.307 1.00 93.19 164 ASN A C 1
ATOM 1307 O O . ASN A 1 164 ? -0.817 5.461 17.883 1.00 93.19 164 ASN A O 1
ATOM 1311 N N . GLY A 1 165 ? -1.611 6.581 16.111 1.00 93.94 165 GLY A N 1
ATOM 1312 C CA . GLY A 1 165 ? -0.334 6.647 15.389 1.00 93.94 165 GLY A CA 1
ATOM 1313 C C . GLY A 1 165 ? 0.074 5.355 14.671 1.00 93.94 165 GLY A C 1
ATOM 1314 O O . GLY A 1 165 ? 1.114 5.335 14.019 1.00 93.94 165 GLY A O 1
ATOM 1315 N N . VAL A 1 166 ? -0.746 4.301 14.731 1.00 96.12 166 VAL A N 1
ATOM 1316 C CA . VAL A 1 166 ? -0.493 3.013 14.078 1.00 96.12 166 VAL A CA 1
ATOM 1317 C C . VAL A 1 166 ? -1.446 2.832 12.903 1.00 96.12 166 VAL A C 1
ATOM 1319 O O . VAL A 1 166 ? -2.671 2.918 13.037 1.00 96.12 166 VAL A O 1
ATOM 1322 N N . TRP A 1 167 ? -0.888 2.572 11.724 1.00 97.50 167 TRP A N 1
ATOM 1323 C CA . TRP A 1 167 ? -1.684 2.213 10.556 1.00 97.50 167 TRP A CA 1
ATOM 1324 C C . TRP A 1 167 ? -2.349 0.850 10.761 1.00 97.50 167 TRP A C 1
ATOM 1326 O O . TRP A 1 167 ? -1.722 -0.082 11.248 1.00 97.50 167 TRP A O 1
ATOM 1336 N N . HIS A 1 168 ? -3.618 0.736 10.378 1.00 97.56 168 HIS A N 1
ATOM 1337 C CA . HIS A 1 168 ? -4.407 -0.495 10.428 1.00 97.56 168 HIS A CA 1
ATOM 1338 C C . HIS A 1 168 ? -4.839 -0.901 9.015 1.00 97.56 168 HIS A C 1
ATOM 1340 O O . HIS A 1 168 ? -6.024 -0.976 8.685 1.00 97.56 168 HIS A O 1
ATOM 1346 N N . THR A 1 169 ? -3.863 -1.086 8.126 1.00 97.12 169 THR A N 1
ATOM 1347 C CA . THR A 1 169 ? -4.121 -1.459 6.725 1.00 97.12 169 THR A CA 1
ATOM 1348 C C . THR A 1 169 ? -4.196 -2.969 6.516 1.00 97.12 169 THR A C 1
ATOM 1350 O O . THR A 1 169 ? -4.726 -3.416 5.495 1.00 97.12 169 THR A O 1
ATOM 1353 N N . TRP A 1 170 ? -3.721 -3.773 7.470 1.00 96.75 170 TRP A N 1
ATOM 1354 C CA . TRP A 1 170 ? -3.721 -5.227 7.347 1.00 96.75 170 TRP A CA 1
ATOM 1355 C C . TRP A 1 170 ? -5.139 -5.798 7.472 1.00 96.75 170 TRP A C 1
ATOM 1357 O O . TRP A 1 170 ? -6.045 -5.145 8.003 1.00 96.75 170 TRP A O 1
ATOM 1367 N N . ILE A 1 171 ? -5.364 -6.988 6.917 1.00 96.81 171 ILE A N 1
ATOM 1368 C CA . ILE A 1 171 ? -6.638 -7.709 7.036 1.00 96.81 171 ILE A CA 1
ATOM 1369 C C . ILE A 1 171 ? -6.447 -8.818 8.061 1.00 96.81 171 ILE A C 1
ATOM 1371 O O . ILE A 1 171 ? -5.626 -9.711 7.862 1.00 96.81 171 ILE A O 1
ATOM 1375 N N . ASP A 1 172 ? -7.236 -8.777 9.127 1.00 96.81 172 ASP A N 1
ATOM 1376 C CA . ASP A 1 172 ? -7.455 -9.932 9.987 1.00 96.81 172 ASP A CA 1
ATOM 1377 C C . ASP A 1 172 ? -8.394 -10.895 9.249 1.00 96.81 172 ASP A C 1
ATOM 1379 O O . ASP A 1 172 ? -9.617 -10.731 9.248 1.00 96.81 172 ASP A O 1
ATOM 1383 N N . TYR A 1 173 ? -7.813 -11.857 8.527 1.00 96.69 173 TYR A N 1
ATOM 1384 C CA . TYR A 1 173 ? -8.587 -12.792 7.711 1.00 96.69 173 TYR A CA 1
ATOM 1385 C C . TYR A 1 173 ? -9.468 -13.710 8.555 1.00 96.69 173 TYR A C 1
ATOM 1387 O O . TYR A 1 173 ? -10.531 -14.110 8.085 1.00 96.69 173 TYR A O 1
ATOM 1395 N N . GLU A 1 174 ? -9.076 -14.033 9.787 1.00 97.06 174 GLU A N 1
ATOM 1396 C CA . GLU A 1 174 ? -9.896 -14.848 10.684 1.00 97.06 174 GLU A CA 1
ATOM 1397 C C . GLU A 1 174 ? -11.167 -14.091 11.076 1.00 97.06 174 GLU A C 1
ATOM 1399 O O . GLU A 1 174 ? -12.271 -14.601 10.853 1.00 97.06 174 GLU A O 1
ATOM 1404 N N . LYS A 1 175 ? -11.037 -12.833 11.526 1.00 95.44 175 LYS A N 1
ATOM 1405 C CA . LYS A 1 175 ? -12.193 -11.961 11.799 1.00 95.44 175 LYS A CA 1
ATOM 1406 C C . LYS A 1 175 ? -13.022 -11.702 10.552 1.00 95.44 175 LYS A C 1
ATOM 1408 O O . LYS A 1 175 ? -14.245 -11.813 10.605 1.00 95.44 175 LYS A O 1
ATOM 1413 N N . PHE A 1 176 ? -12.386 -11.393 9.421 1.00 95.31 176 PHE A N 1
ATOM 1414 C CA . PHE A 1 176 ? -13.094 -11.176 8.160 1.00 95.31 176 PHE A CA 1
ATOM 1415 C C . PHE A 1 176 ? -13.919 -12.406 7.765 1.00 95.31 176 PHE A C 1
ATOM 1417 O O . PHE A 1 176 ? -15.099 -12.273 7.453 1.00 95.31 176 PHE A O 1
ATOM 1424 N N . ASN A 1 177 ? -13.330 -13.604 7.821 1.00 96.19 177 ASN A N 1
ATOM 1425 C CA . ASN A 1 177 ? -14.022 -14.848 7.490 1.00 96.19 177 ASN A CA 1
ATOM 1426 C C . ASN A 1 177 ? -15.170 -15.140 8.466 1.00 96.19 177 ASN A C 1
ATOM 1428 O O . ASN A 1 177 ? -16.235 -15.577 8.029 1.00 96.19 177 ASN A O 1
ATOM 1432 N N . ALA A 1 178 ? -14.982 -14.883 9.764 1.00 96.12 178 ALA A N 1
ATOM 1433 C CA . ALA A 1 178 ? -16.037 -15.025 10.765 1.00 96.12 178 ALA A CA 1
ATOM 1434 C C . ALA A 1 178 ? -17.208 -14.064 10.492 1.00 96.12 178 ALA A C 1
ATOM 1436 O O . ALA A 1 178 ? -18.360 -14.494 10.442 1.00 96.12 178 ALA A O 1
ATOM 1437 N N . LEU A 1 179 ? -16.921 -12.785 10.226 1.00 94.25 179 LEU A N 1
ATOM 1438 C CA . LEU A 1 179 ? -17.924 -11.771 9.886 1.00 94.25 179 LEU A CA 1
ATOM 1439 C C . LEU A 1 179 ? -18.653 -12.112 8.584 1.00 94.25 179 LEU A C 1
ATOM 1441 O O . LEU A 1 179 ? -19.883 -12.114 8.560 1.00 94.25 179 LEU A O 1
ATOM 1445 N N . ALA A 1 180 ? -17.919 -12.481 7.533 1.00 93.12 180 ALA A N 1
ATOM 1446 C CA . ALA A 1 180 ? -18.483 -12.856 6.239 1.00 93.12 180 ALA A CA 1
ATOM 1447 C C . ALA A 1 180 ? -19.410 -14.082 6.326 1.00 93.12 180 ALA A C 1
ATOM 1449 O O . ALA A 1 180 ? -20.369 -14.179 5.564 1.00 93.12 180 ALA A O 1
ATOM 1450 N N . ARG A 1 181 ? -19.158 -15.003 7.266 1.00 95.56 181 ARG A N 1
ATOM 1451 C CA . ARG A 1 181 ? -19.993 -16.193 7.512 1.00 95.56 181 ARG A CA 1
ATOM 1452 C C . ARG A 1 181 ? -21.095 -15.977 8.553 1.00 95.56 181 ARG A C 1
ATOM 1454 O O . ARG A 1 181 ? -21.952 -16.840 8.694 1.00 95.56 181 ARG A O 1
ATOM 1461 N N . SER A 1 182 ? -21.100 -14.848 9.262 1.00 94.19 182 SER A N 1
ATOM 1462 C CA . SER A 1 182 ? -22.057 -14.576 10.346 1.00 94.19 182 SER A CA 1
ATOM 1463 C C . SER A 1 182 ? -23.479 -14.250 9.873 1.00 94.19 182 SER A C 1
ATOM 1465 O O . SER A 1 182 ? -24.400 -14.221 10.683 1.00 94.19 182 SER A O 1
ATOM 1467 N N . GLY A 1 183 ? -23.662 -13.941 8.584 1.00 91.75 183 GLY A N 1
ATOM 1468 C CA . GLY A 1 183 ? -24.917 -13.409 8.041 1.00 91.75 183 GLY A CA 1
ATOM 1469 C C . GLY A 1 183 ? -25.119 -11.903 8.271 1.00 91.75 183 GLY A C 1
ATOM 1470 O O . GLY A 1 183 ? -26.056 -11.331 7.718 1.00 91.75 183 GLY A O 1
ATOM 1471 N N . ARG A 1 184 ? -24.237 -11.228 9.028 1.00 91.69 184 ARG A N 1
ATOM 1472 C CA . ARG A 1 184 ? -24.239 -9.759 9.155 1.00 91.69 184 ARG A CA 1
ATOM 1473 C C . ARG A 1 184 ? -23.861 -9.122 7.813 1.00 91.69 184 ARG A C 1
ATOM 1475 O O . ARG A 1 184 ? -22.812 -9.431 7.257 1.00 91.69 184 ARG A O 1
ATOM 1482 N N . THR A 1 185 ? -24.670 -8.184 7.320 1.00 84.88 185 THR A N 1
ATOM 1483 C CA . THR A 1 185 ? -24.407 -7.455 6.060 1.00 84.88 185 THR A CA 1
ATOM 1484 C C . THR A 1 185 ? -23.721 -6.102 6.265 1.00 84.88 185 THR A C 1
ATOM 1486 O O . THR A 1 185 ? -23.077 -5.593 5.351 1.00 84.88 185 THR A O 1
ATOM 1489 N N . GLU A 1 186 ? -23.809 -5.546 7.476 1.00 87.56 186 GLU A N 1
ATOM 1490 C CA . GLU A 1 186 ? -23.390 -4.174 7.806 1.00 87.56 186 GLU A CA 1
ATOM 1491 C C . GLU A 1 186 ? -22.053 -4.098 8.564 1.00 87.56 186 GLU A C 1
ATOM 1493 O O . GLU A 1 186 ? -21.774 -3.105 9.232 1.00 87.56 186 GLU A O 1
ATOM 1498 N N . PHE A 1 187 ? -21.219 -5.143 8.511 1.00 91.31 187 PHE A N 1
ATOM 1499 C CA . PHE A 1 187 ? -19.909 -5.076 9.162 1.00 91.31 187 PHE A CA 1
ATOM 1500 C C . PHE A 1 187 ? -18.953 -4.152 8.395 1.00 91.31 187 PHE A C 1
ATOM 1502 O O . PHE A 1 187 ? -18.928 -4.124 7.157 1.00 91.31 187 PHE A O 1
ATOM 1509 N N . THR A 1 188 ? -18.151 -3.394 9.137 1.00 92.94 188 THR A N 1
ATOM 1510 C CA . THR A 1 188 ? -17.301 -2.338 8.585 1.00 92.94 188 THR A CA 1
ATOM 1511 C C . THR A 1 188 ? -15.860 -2.788 8.376 1.00 92.94 188 THR A C 1
ATOM 1513 O O . THR A 1 188 ? -15.379 -3.732 8.998 1.00 92.94 188 THR A O 1
ATOM 1516 N N . ALA A 1 189 ? -15.133 -2.068 7.516 1.00 93.62 189 ALA A N 1
ATOM 1517 C CA . ALA A 1 189 ? -13.702 -2.284 7.291 1.00 93.62 189 ALA A CA 1
ATOM 1518 C C . ALA A 1 189 ? -12.844 -2.260 8.571 1.00 93.62 189 ALA A C 1
ATOM 1520 O O . ALA A 1 189 ? -11.780 -2.876 8.585 1.00 93.62 189 ALA A O 1
ATOM 1521 N N . ALA A 1 190 ? -13.284 -1.540 9.609 1.00 93.06 190 ALA A N 1
ATOM 1522 C CA . ALA A 1 190 ? -12.557 -1.400 10.867 1.00 93.06 190 ALA A CA 1
ATOM 1523 C C . ALA A 1 190 ? -12.639 -2.664 11.745 1.00 93.06 190 ALA A C 1
ATOM 1525 O O . ALA A 1 190 ? -11.685 -2.965 12.451 1.00 93.06 190 ALA A O 1
ATOM 1526 N N . GLU A 1 191 ? -13.723 -3.448 11.657 1.00 94.56 191 GLU A N 1
ATOM 1527 C CA . GLU A 1 191 ? -13.935 -4.650 12.489 1.00 94.56 191 GLU A CA 1
ATOM 1528 C C . GLU A 1 191 ? -12.957 -5.799 12.180 1.00 94.56 191 GLU A C 1
ATOM 1530 O O . GLU A 1 191 ? -12.738 -6.675 13.012 1.00 94.56 191 GLU A O 1
ATOM 1535 N N . TYR A 1 192 ? -12.353 -5.799 10.990 1.00 95.38 192 TYR A N 1
ATOM 1536 C CA . TYR A 1 192 ? -11.345 -6.780 10.565 1.00 95.38 192 TYR A CA 1
ATOM 1537 C C . TYR A 1 192 ? -10.038 -6.117 10.113 1.00 95.38 192 TYR A C 1
ATOM 1539 O O . TYR A 1 192 ? -9.228 -6.722 9.407 1.00 95.38 192 TYR A O 1
ATOM 1547 N N . ALA A 1 193 ? -9.828 -4.853 10.482 1.00 96.75 193 ALA A N 1
ATOM 1548 C CA . ALA A 1 193 ? -8.554 -4.191 10.273 1.00 96.75 193 ALA A CA 1
ATOM 1549 C C . ALA A 1 193 ? -7.571 -4.613 11.370 1.00 96.75 193 ALA A C 1
ATOM 1551 O O . ALA A 1 193 ? -7.894 -4.586 12.556 1.00 96.75 193 ALA A O 1
ATOM 1552 N N . ALA A 1 194 ? -6.363 -4.987 10.965 1.00 96.75 194 ALA A N 1
ATOM 1553 C CA . ALA A 1 194 ? -5.266 -5.304 11.870 1.00 96.75 194 ALA A CA 1
ATOM 1554 C C . ALA A 1 194 ? -4.127 -4.285 11.700 1.00 96.75 194 ALA A C 1
ATOM 1556 O O . ALA A 1 194 ? -4.014 -3.683 10.621 1.00 96.75 194 ALA A O 1
ATOM 1557 N N . PRO A 1 195 ? -3.285 -4.089 12.734 1.00 97.38 195 PRO A N 1
ATOM 1558 C CA . PRO A 1 195 ? -2.095 -3.256 12.632 1.00 97.38 195 PRO A CA 1
ATOM 1559 C C . PRO A 1 195 ? -1.244 -3.639 11.420 1.00 97.38 195 PRO A C 1
ATOM 1561 O O . PRO A 1 195 ? -0.992 -4.815 11.157 1.00 97.38 195 PRO A O 1
ATOM 1564 N N . THR A 1 196 ? -0.809 -2.634 10.672 1.00 97.88 196 THR A N 1
ATOM 1565 C CA . THR A 1 196 ? 0.124 -2.784 9.560 1.00 97.88 196 THR A CA 1
ATOM 1566 C C . THR A 1 196 ? 1.462 -3.298 10.101 1.00 97.88 196 THR A C 1
ATOM 1568 O O . THR A 1 196 ? 2.011 -2.674 11.012 1.00 97.88 196 THR A O 1
ATOM 1571 N 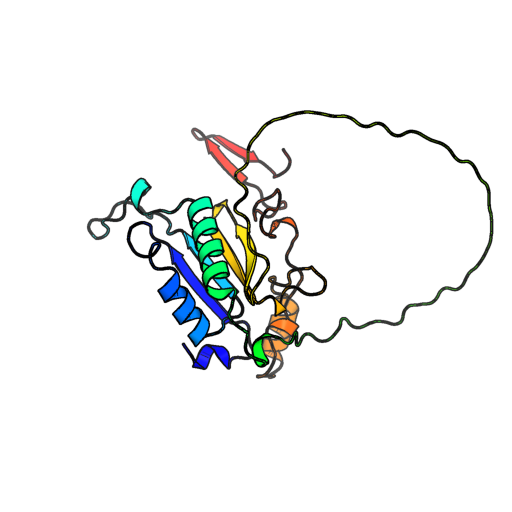N . PRO A 1 197 ? 2.017 -4.396 9.556 1.00 97.12 197 PRO A N 1
ATOM 1572 C CA . PRO A 1 197 ? 3.335 -4.878 9.950 1.00 97.12 197 PRO A CA 1
ATOM 1573 C C . PRO A 1 197 ? 4.406 -3.798 9.774 1.00 97.12 197 PRO A C 1
ATOM 1575 O O . PRO A 1 197 ? 4.385 -3.063 8.788 1.00 97.12 197 PRO A O 1
ATOM 1578 N N . SER A 1 198 ? 5.364 -3.711 10.698 1.00 96.62 198 SER A N 1
ATOM 1579 C CA . SER A 1 198 ? 6.386 -2.650 10.694 1.00 96.62 198 SER A CA 1
ATOM 1580 C C . SER A 1 198 ? 7.201 -2.605 9.399 1.00 96.62 198 SER A C 1
ATOM 1582 O O . SER A 1 198 ? 7.476 -1.521 8.896 1.00 96.62 198 SER A O 1
ATOM 1584 N N . TRP A 1 199 ? 7.507 -3.769 8.823 1.00 96.25 199 TRP A N 1
ATOM 1585 C CA . TRP A 1 199 ? 8.221 -3.930 7.550 1.00 96.25 199 TRP A CA 1
ATOM 1586 C C . TRP A 1 199 ? 7.399 -3.517 6.318 1.00 96.25 199 TRP A C 1
ATOM 1588 O O . TRP A 1 199 ? 7.949 -3.398 5.229 1.00 96.25 199 TRP A O 1
ATOM 1598 N N . ALA A 1 200 ? 6.083 -3.325 6.463 1.00 97.19 200 ALA A N 1
ATOM 1599 C CA . ALA A 1 200 ? 5.181 -2.900 5.392 1.00 97.19 200 ALA A CA 1
ATOM 1600 C C . ALA A 1 200 ? 4.935 -1.387 5.381 1.00 97.19 200 ALA A C 1
ATOM 1602 O O . ALA A 1 200 ? 4.471 -0.837 4.379 1.00 97.19 200 ALA A O 1
ATOM 1603 N N . VAL A 1 201 ? 5.199 -0.708 6.502 1.00 97.38 201 VAL A N 1
ATOM 1604 C CA . VAL A 1 201 ? 4.977 0.733 6.632 1.00 97.38 201 VAL A CA 1
ATOM 1605 C C . VAL A 1 201 ? 5.873 1.479 5.645 1.00 97.38 201 VAL A C 1
ATOM 1607 O O . VAL A 1 201 ? 7.008 1.081 5.376 1.00 97.38 201 VAL A O 1
ATOM 1610 N N . PHE A 1 202 ? 5.341 2.562 5.085 1.00 97.50 202 PHE A N 1
ATOM 1611 C CA . PHE A 1 202 ? 6.089 3.443 4.198 1.00 97.50 202 PHE A CA 1
ATOM 1612 C C . PHE A 1 202 ? 7.394 3.920 4.859 1.00 97.50 202 PHE A C 1
ATOM 1614 O O . PHE A 1 202 ? 7.362 4.405 5.990 1.00 97.50 202 PHE A O 1
ATOM 1621 N N . ARG A 1 203 ? 8.525 3.800 4.150 1.00 95.81 203 ARG A N 1
ATOM 1622 C CA . ARG A 1 203 ? 9.894 4.069 4.633 1.00 95.81 203 ARG A CA 1
ATOM 1623 C C . ARG A 1 203 ? 10.407 3.127 5.722 1.00 95.81 203 ARG A C 1
ATOM 1625 O O . ARG A 1 203 ? 11.350 3.470 6.430 1.00 95.81 203 ARG A O 1
ATOM 1632 N N . SER A 1 204 ? 9.828 1.939 5.845 1.00 96.00 204 SER A N 1
ATOM 1633 C CA . SER A 1 204 ? 10.461 0.844 6.586 1.00 96.00 204 SER A CA 1
ATOM 1634 C C . SER A 1 204 ? 11.798 0.446 5.948 1.00 96.00 204 SER A C 1
ATOM 1636 O O . SER A 1 204 ? 12.009 0.618 4.746 1.00 96.00 204 SER A O 1
ATOM 1638 N N . ASN A 1 205 ? 12.702 -0.128 6.745 1.00 94.69 205 ASN A N 1
ATOM 1639 C CA . ASN A 1 205 ? 14.004 -0.593 6.254 1.00 94.69 205 ASN A CA 1
ATOM 1640 C C . ASN A 1 205 ? 13.851 -1.713 5.215 1.00 94.69 205 ASN A C 1
ATOM 1642 O O . ASN A 1 205 ? 14.621 -1.811 4.261 1.00 94.69 205 ASN A O 1
ATOM 1646 N N . GLU A 1 206 ? 12.834 -2.549 5.393 1.00 94.62 206 GLU A N 1
ATOM 1647 C CA . GLU A 1 206 ? 12.505 -3.675 4.531 1.00 94.62 206 GLU A CA 1
ATOM 1648 C C . GLU A 1 206 ? 11.768 -3.248 3.252 1.00 94.62 206 GLU A C 1
ATOM 1650 O O . GLU A 1 206 ? 11.660 -4.041 2.310 1.00 94.62 206 GLU A O 1
ATOM 1655 N N . LYS A 1 207 ? 11.283 -1.997 3.202 1.00 94.75 207 LYS A N 1
ATOM 1656 C CA . LYS A 1 207 ? 10.574 -1.386 2.068 1.00 94.75 207 LYS A CA 1
ATOM 1657 C C . LYS A 1 207 ? 9.413 -2.239 1.549 1.00 94.75 207 LYS A C 1
ATOM 1659 O O . LYS A 1 207 ? 9.226 -2.415 0.338 1.00 94.75 207 LYS A O 1
ATOM 1664 N N . GLY A 1 208 ? 8.660 -2.815 2.479 1.00 94.50 208 GLY A N 1
ATOM 1665 C CA . GLY A 1 208 ? 7.524 -3.682 2.192 1.00 94.50 208 GLY A CA 1
ATOM 1666 C C . GLY A 1 208 ? 7.824 -5.166 2.111 1.00 94.50 208 GLY A C 1
ATOM 1667 O O . GLY A 1 208 ? 6.885 -5.951 1.994 1.00 94.50 208 GLY A O 1
ATOM 1668 N N . PHE A 1 209 ? 9.092 -5.571 2.100 1.00 92.62 209 PHE A N 1
ATOM 1669 C CA . PHE A 1 209 ? 9.443 -6.973 1.930 1.00 92.62 209 PHE A CA 1
ATOM 1670 C C . PHE A 1 209 ? 9.355 -7.710 3.267 1.00 92.62 209 PHE A C 1
ATOM 1672 O O . PHE A 1 209 ? 10.071 -7.379 4.205 1.00 92.62 209 PHE A O 1
ATOM 1679 N N . ASP A 1 210 ? 8.499 -8.725 3.351 1.00 93.06 210 ASP A N 1
ATOM 1680 C CA . ASP A 1 210 ? 8.354 -9.522 4.569 1.00 93.06 210 ASP A CA 1
ATOM 1681 C C . ASP A 1 210 ? 9.697 -10.184 4.939 1.00 93.06 210 ASP A C 1
ATOM 1683 O O . ASP A 1 210 ? 10.231 -10.962 4.140 1.00 93.06 210 ASP A O 1
ATOM 1687 N N . PRO A 1 211 ? 10.252 -9.910 6.134 1.00 92.38 211 PRO A N 1
ATOM 1688 C CA . PRO A 1 211 ? 11.563 -10.406 6.523 1.00 92.38 211 PRO A CA 1
ATOM 1689 C C . PRO A 1 211 ? 11.617 -11.928 6.716 1.00 92.38 211 PRO A C 1
ATOM 1691 O O . PRO A 1 211 ? 12.702 -12.506 6.786 1.00 92.38 211 PRO A O 1
ATOM 1694 N N . THR A 1 212 ? 10.462 -12.589 6.816 1.00 90.12 212 THR A N 1
ATOM 1695 C CA . THR A 1 212 ? 10.367 -14.054 6.875 1.00 90.12 212 THR A CA 1
ATOM 1696 C C . THR A 1 212 ? 10.455 -14.701 5.492 1.00 90.12 212 THR A C 1
ATOM 1698 O O . THR A 1 212 ? 10.696 -15.906 5.384 1.00 90.12 212 THR A O 1
ATOM 1701 N N . GLN A 1 213 ? 10.290 -13.917 4.422 1.00 86.25 213 GLN A N 1
ATOM 1702 C CA . GLN A 1 213 ? 10.418 -14.392 3.053 1.00 86.25 213 GLN A CA 1
ATOM 1703 C C . GLN A 1 213 ? 11.873 -14.362 2.597 1.00 86.25 213 GLN A C 1
ATOM 1705 O O . GLN A 1 213 ? 12.685 -13.533 3.001 1.00 86.25 213 GLN A O 1
ATOM 1710 N N . VAL A 1 214 ? 12.206 -15.285 1.701 1.00 79.62 214 VAL A N 1
ATOM 1711 C CA . VAL A 1 214 ? 13.573 -15.462 1.224 1.00 79.62 214 VAL A CA 1
ATOM 1712 C C . VAL A 1 214 ? 13.668 -15.050 -0.234 1.00 79.62 214 VAL A C 1
ATOM 1714 O O . VAL A 1 214 ? 12.884 -15.508 -1.070 1.00 79.62 214 VAL A O 1
ATOM 1717 N N . ARG A 1 215 ? 14.644 -14.197 -0.567 1.00 73.75 215 ARG A N 1
ATOM 1718 C CA . ARG A 1 215 ? 14.875 -13.801 -1.958 1.00 73.75 215 ARG A CA 1
ATOM 1719 C C . ARG A 1 215 ? 15.721 -14.839 -2.665 1.00 73.75 215 ARG A C 1
ATOM 1721 O O . ARG A 1 215 ? 16.824 -15.187 -2.243 1.00 73.75 215 ARG A O 1
ATOM 1728 N N . VAL A 1 216 ? 15.194 -15.295 -3.793 1.00 75.19 216 VAL A N 1
ATOM 1729 C CA . VAL A 1 216 ? 15.889 -16.195 -4.703 1.00 75.19 216 VAL A CA 1
ATOM 1730 C C . VAL A 1 216 ? 16.531 -15.349 -5.794 1.00 75.19 216 VAL A C 1
ATOM 1732 O O . VAL A 1 216 ? 15.854 -14.873 -6.706 1.00 75.19 216 VAL A O 1
ATOM 1735 N N . HIS A 1 217 ? 17.847 -15.167 -5.716 1.00 69.12 217 HIS A N 1
ATOM 1736 C CA . HIS A 1 217 ? 18.611 -14.541 -6.788 1.00 69.12 217 HIS A CA 1
ATOM 1737 C C . HIS A 1 217 ? 19.194 -15.630 -7.688 1.00 69.12 217 HIS A C 1
ATOM 1739 O O . HIS A 1 217 ? 19.943 -16.496 -7.237 1.00 69.12 217 HIS A O 1
ATOM 1745 N N . ARG A 1 218 ? 18.870 -15.587 -8.984 1.00 62.28 218 ARG A N 1
ATOM 1746 C CA . ARG A 1 218 ? 19.564 -16.393 -9.996 1.00 62.28 218 ARG A CA 1
ATOM 1747 C C . ARG A 1 218 ? 20.605 -15.520 -10.680 1.00 62.28 218 ARG A C 1
ATOM 1749 O O . ARG A 1 218 ? 20.245 -14.570 -11.372 1.00 62.28 218 ARG A O 1
ATOM 1756 N N . LYS A 1 219 ? 21.885 -15.855 -10.515 1.00 61.19 219 LYS A N 1
ATOM 1757 C CA . LYS A 1 219 ? 22.984 -15.245 -11.275 1.00 61.19 219 LYS A CA 1
ATOM 1758 C C . LYS A 1 219 ? 23.778 -16.365 -11.943 1.00 61.19 219 LYS A C 1
ATOM 1760 O O . LYS A 1 219 ? 24.303 -17.242 -11.267 1.00 61.19 219 LYS A O 1
ATOM 1765 N N . SER A 1 220 ? 23.813 -16.361 -13.276 1.00 62.38 220 SER A N 1
ATOM 1766 C CA . SER A 1 220 ? 24.576 -17.322 -14.092 1.00 62.38 220 SER A CA 1
ATOM 1767 C C . SER A 1 220 ? 24.310 -18.806 -13.780 1.00 62.38 220 SER A C 1
ATOM 1769 O O . SER A 1 220 ? 25.238 -19.604 -13.716 1.00 62.38 220 SER A O 1
ATOM 1771 N N . GLY A 1 221 ? 23.047 -19.187 -13.562 1.00 61.97 221 GLY A N 1
ATOM 1772 C CA . GLY A 1 221 ? 22.650 -20.584 -13.320 1.00 61.97 221 GLY A CA 1
ATOM 1773 C C . GLY A 1 221 ? 22.777 -21.065 -11.870 1.00 61.97 221 GLY A C 1
ATOM 1774 O O . GLY A 1 221 ? 22.103 -22.026 -11.508 1.00 61.97 221 GLY A O 1
ATOM 1775 N N . ASN A 1 222 ? 23.523 -20.364 -11.011 1.00 52.88 222 ASN A N 1
ATOM 1776 C CA . ASN A 1 222 ? 23.553 -20.657 -9.579 1.00 52.88 222 ASN A CA 1
ATOM 1777 C C . ASN A 1 222 ? 22.470 -19.865 -8.837 1.00 52.88 222 ASN A C 1
ATOM 1779 O O . ASN A 1 222 ? 22.269 -18.667 -9.060 1.00 52.88 222 ASN A O 1
ATOM 1783 N N . THR A 1 223 ? 21.752 -20.569 -7.961 1.00 58.72 223 THR A N 1
ATOM 1784 C CA . THR A 1 223 ? 20.717 -19.993 -7.098 1.00 58.72 223 THR A CA 1
ATOM 1785 C C . THR A 1 223 ? 21.348 -19.623 -5.762 1.00 58.72 223 THR A C 1
ATOM 1787 O O . THR A 1 223 ? 21.796 -20.507 -5.036 1.00 58.72 223 THR A O 1
ATOM 1790 N N . THR A 1 224 ? 21.386 -18.332 -5.431 1.00 66.19 224 THR A N 1
ATOM 1791 C CA . THR A 1 224 ? 21.793 -17.858 -4.102 1.00 66.19 224 THR A CA 1
ATOM 1792 C C . THR A 1 224 ? 20.547 -17.482 -3.312 1.00 66.19 224 THR A C 1
ATOM 1794 O O . THR A 1 224 ? 19.702 -16.715 -3.781 1.00 66.19 224 THR A O 1
ATOM 1797 N N . VAL A 1 225 ? 20.437 -18.061 -2.121 1.00 61.12 225 VAL A N 1
ATOM 1798 C CA . VAL A 1 225 ? 19.364 -17.828 -1.156 1.00 61.12 225 VAL A CA 1
ATOM 1799 C C . VAL A 1 225 ? 19.830 -16.706 -0.232 1.00 61.12 225 VAL A C 1
ATOM 1801 O O . VAL A 1 225 ? 20.822 -16.880 0.470 1.00 61.12 225 VAL A O 1
ATOM 1804 N N . VAL A 1 226 ? 19.161 -15.553 -0.262 1.00 61.31 226 VAL A N 1
ATOM 1805 C CA . VAL A 1 226 ? 19.463 -14.426 0.634 1.00 61.31 226 VAL A CA 1
ATOM 1806 C C . VAL A 1 226 ? 18.250 -14.201 1.529 1.00 61.31 226 VAL A C 1
ATOM 1808 O O . VAL A 1 226 ? 17.174 -13.828 1.053 1.00 61.31 226 VAL A O 1
ATOM 1811 N N . THR A 1 227 ? 18.409 -14.483 2.820 1.00 51.16 227 THR A N 1
ATOM 1812 C CA . THR A 1 227 ? 17.470 -14.061 3.863 1.00 51.16 227 THR A CA 1
ATOM 1813 C C . THR A 1 227 ? 17.709 -12.583 4.145 1.00 51.16 227 THR A C 1
ATOM 1815 O O . THR A 1 227 ? 18.853 -12.137 4.149 1.00 51.16 227 THR A O 1
ATOM 1818 N N . SER A 1 228 ? 16.650 -11.807 4.355 1.00 48.88 228 SER A N 1
ATOM 1819 C CA . SER A 1 228 ? 16.721 -10.383 4.704 1.00 48.88 228 SER A CA 1
ATOM 1820 C C . SER A 1 228 ? 17.295 -10.188 6.108 1.00 48.88 228 SER A C 1
ATOM 1822 O O . SER A 1 228 ? 16.578 -9.983 7.082 1.00 48.88 228 SER A O 1
ATOM 1824 N N . SER A 1 229 ? 18.613 -10.288 6.197 1.00 38.59 229 SER A N 1
ATOM 1825 C CA . SER A 1 229 ? 19.444 -9.843 7.305 1.00 38.59 229 SER A CA 1
ATOM 1826 C C . SER A 1 229 ? 20.856 -9.673 6.738 1.00 38.59 229 SER A C 1
ATOM 1828 O O . SER A 1 229 ? 21.579 -10.663 6.615 1.00 38.59 229 SER A O 1
ATOM 1830 N N . CYS A 1 230 ? 21.193 -8.423 6.399 1.00 32.44 230 CYS A N 1
ATOM 1831 C CA . CYS A 1 230 ? 22.431 -7.947 5.754 1.00 32.44 230 CYS A CA 1
ATOM 1832 C C . CYS A 1 230 ? 22.466 -8.017 4.219 1.00 32.44 230 CYS A C 1
ATOM 1834 O O . CYS A 1 230 ? 22.397 -9.124 3.643 1.00 32.44 230 CYS A O 1
#

Secondary structure (DSSP, 8-state):
-GGGGG-SS--EEEEEE-TTTSSS-HHHHHHHHHHH--SEEEEEEPPP---BTTB---HHHHSPPHHHHHHHHHHHHHHTTTPPPPGGGTS------------------------------------------------SSEEEEEEEGGGTEEEEEEGGGEETTEE--EE-HHHHHHHHHS--S---TTTTEEPPPGGGBTT-TTTT--TTSEEEEEETTEEEEEES--